Protein AF-A0A8S1KFV0-F1 (afdb_monomer_lite)

Foldseek 3Di:
DDDDDDDDDDFDDDDDDPPDDDDDPDPPPDQDDDDDAPVLVLLLVLLLCVLVVPPVVNVVSVLVPVLSVVVVDDPVVNVVSCVVPPDLVVLVSCVVPPVVCNVVPVLVVLVPDPDHDLSSCLSVLVVVVLVVCLDPVNVVVDDPVSLVSSLCSCVPPVVVNVSSVVSVVSVVVVVVPDDDPPVSVVSSSVSSSPRPDPDPPPPD

Structure (mmCIF, N/CA/C/O backbone):
data_AF-A0A8S1KFV0-F1
#
_entry.id   AF-A0A8S1KFV0-F1
#
loop_
_atom_site.group_PDB
_atom_site.id
_atom_site.type_symbol
_atom_site.label_atom_id
_atom_site.label_alt_id
_atom_site.label_comp_id
_atom_site.label_asym_id
_atom_site.label_entity_id
_atom_site.label_seq_id
_atom_site.pdbx_PDB_ins_code
_atom_site.Cartn_x
_atom_site.Cartn_y
_atom_site.Cartn_z
_atom_site.occupancy
_atom_site.B_iso_or_equiv
_atom_site.auth_seq_id
_atom_site.auth_comp_id
_atom_site.auth_asym_id
_atom_site.auth_atom_id
_atom_site.pdbx_PDB_model_num
ATOM 1 N N . MET A 1 1 ? 24.119 -13.862 -38.227 1.00 46.59 1 MET A N 1
ATOM 2 C CA . MET A 1 1 ? 23.777 -12.482 -37.815 1.00 46.59 1 MET A CA 1
ATOM 3 C C . MET A 1 1 ? 23.928 -11.566 -39.025 1.00 46.59 1 MET A C 1
ATOM 5 O O . MET A 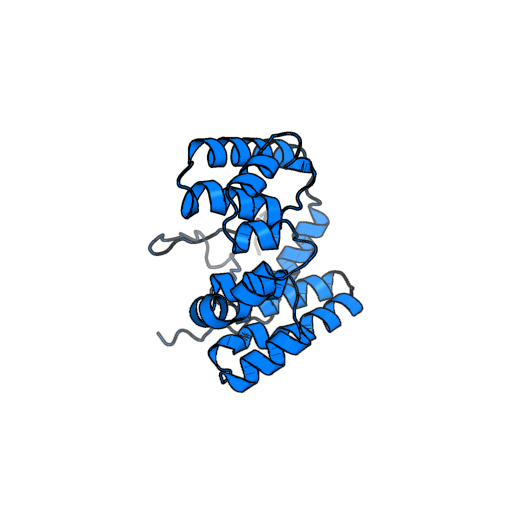1 1 ? 25.022 -11.500 -39.569 1.00 46.59 1 MET A O 1
ATOM 9 N N . GLN A 1 2 ? 22.841 -10.957 -39.513 1.00 46.22 2 GLN A N 1
ATOM 10 C CA . GLN A 1 2 ? 22.894 -9.982 -40.619 1.00 46.22 2 GLN A CA 1
ATOM 11 C C . GLN A 1 2 ? 23.483 -8.656 -40.122 1.00 46.22 2 GLN A C 1
ATOM 13 O O . GLN A 1 2 ? 23.165 -8.223 -39.017 1.00 46.22 2 GLN A O 1
ATOM 18 N N . LYS A 1 3 ? 24.354 -8.045 -40.930 1.00 49.38 3 LYS A N 1
ATOM 19 C CA . LYS A 1 3 ? 25.343 -7.042 -40.507 1.00 49.38 3 LYS A CA 1
ATOM 20 C C . LYS A 1 3 ? 24.833 -5.591 -40.403 1.00 49.38 3 LYS A C 1
ATOM 22 O O . LYS A 1 3 ? 25.622 -4.743 -40.024 1.00 49.38 3 LYS A O 1
ATOM 27 N N . ASP A 1 4 ? 23.540 -5.332 -40.636 1.00 55.47 4 ASP A N 1
ATOM 28 C CA . ASP A 1 4 ? 22.965 -3.969 -40.705 1.00 55.47 4 ASP A CA 1
ATOM 29 C C . ASP A 1 4 ? 21.619 -3.806 -39.965 1.00 55.47 4 ASP A C 1
ATOM 31 O O . ASP A 1 4 ? 20.790 -2.971 -40.322 1.00 55.47 4 ASP A O 1
ATOM 35 N N . LYS A 1 5 ? 21.350 -4.615 -38.933 1.00 57.19 5 LYS A N 1
ATOM 36 C CA . LYS A 1 5 ? 20.149 -4.438 -38.097 1.00 57.19 5 LYS A CA 1
ATOM 37 C C . LYS A 1 5 ? 20.496 -3.689 -36.812 1.00 57.19 5 LYS A C 1
ATOM 39 O O . LYS A 1 5 ? 21.223 -4.207 -35.968 1.00 57.19 5 LYS A O 1
ATOM 44 N N . PHE A 1 6 ? 19.947 -2.485 -36.664 1.00 55.19 6 PHE A N 1
ATOM 45 C CA . PHE A 1 6 ? 19.919 -1.758 -35.398 1.00 55.19 6 PHE A CA 1
ATOM 46 C C . PHE A 1 6 ? 18.768 -2.306 -34.553 1.00 55.19 6 PHE A C 1
ATOM 48 O O . PHE A 1 6 ? 17.622 -2.303 -34.995 1.00 55.19 6 PHE A O 1
ATOM 55 N N . TYR A 1 7 ? 19.073 -2.792 -33.353 1.00 65.50 7 TYR A N 1
ATOM 56 C CA . TYR A 1 7 ? 18.063 -3.265 -32.409 1.00 65.50 7 TYR A CA 1
ATOM 57 C C . TYR A 1 7 ? 17.883 -2.220 -31.311 1.00 65.50 7 TYR A C 1
ATOM 59 O O . TYR A 1 7 ? 18.839 -1.858 -30.623 1.00 65.50 7 TYR A O 1
ATOM 67 N N . SER A 1 8 ? 16.655 -1.737 -31.148 1.00 70.88 8 SER A N 1
ATOM 68 C CA . SER A 1 8 ? 16.267 -0.871 -30.036 1.00 70.88 8 SER A CA 1
ATOM 69 C C . SER A 1 8 ? 15.612 -1.724 -28.956 1.00 70.88 8 SER A C 1
ATOM 71 O O . SER A 1 8 ? 14.646 -2.433 -29.221 1.00 70.88 8 SER A O 1
ATOM 73 N N . ILE A 1 9 ? 16.150 -1.670 -27.736 1.00 79.31 9 ILE A N 1
ATOM 74 C CA . ILE A 1 9 ? 15.579 -2.381 -26.588 1.00 79.31 9 ILE A CA 1
ATOM 75 C C . ILE A 1 9 ? 14.523 -1.487 -25.945 1.00 79.31 9 ILE A C 1
ATOM 77 O O . ILE A 1 9 ? 14.852 -0.409 -25.443 1.00 79.31 9 ILE A O 1
ATOM 81 N N . TYR A 1 10 ? 13.286 -1.969 -25.898 1.00 83.81 10 TYR A N 1
ATOM 82 C CA . TYR A 1 10 ? 12.177 -1.318 -25.207 1.00 83.81 10 TYR A CA 1
ATOM 83 C C . TYR A 1 10 ? 11.936 -1.995 -23.854 1.00 83.81 10 TYR A C 1
ATOM 85 O O . TYR A 1 10 ? 12.024 -3.213 -23.738 1.00 83.81 10 TYR A O 1
ATOM 93 N N . ARG A 1 11 ? 11.665 -1.197 -22.817 1.00 87.38 11 ARG A N 1
ATOM 94 C CA . ARG A 1 11 ? 11.345 -1.667 -21.461 1.00 87.38 11 ARG A CA 1
ATOM 95 C C . ARG A 1 11 ? 9.994 -1.108 -21.075 1.00 87.38 11 ARG A C 1
ATOM 97 O O . ARG A 1 11 ? 9.795 0.099 -21.197 1.00 87.38 11 ARG A O 1
ATOM 104 N N . ASN A 1 12 ? 9.090 -1.967 -20.626 1.00 85.69 12 ASN A N 1
ATOM 105 C CA . ASN A 1 12 ? 7.753 -1.554 -20.234 1.00 85.69 12 ASN A CA 1
ATOM 106 C C . ASN A 1 12 ? 7.225 -2.415 -19.085 1.00 85.69 12 ASN A C 1
ATOM 108 O O . ASN A 1 12 ? 7.588 -3.585 -18.965 1.00 85.69 12 ASN A O 1
ATOM 112 N N . SER A 1 13 ? 6.353 -1.833 -18.270 1.00 87.12 13 SER A N 1
ATOM 113 C CA . SER A 1 13 ? 5.547 -2.532 -17.275 1.00 87.12 13 SER A CA 1
ATOM 114 C C . SER A 1 13 ? 4.076 -2.211 -17.517 1.00 87.12 13 SER A C 1
ATOM 116 O O . SER A 1 13 ? 3.718 -1.108 -17.924 1.00 87.12 13 SER A O 1
ATOM 118 N N . SER A 1 14 ? 3.205 -3.186 -17.284 1.00 86.56 14 SER A N 1
ATOM 119 C CA . SER A 1 14 ? 1.764 -3.023 -17.467 1.00 86.56 14 SER A CA 1
ATOM 120 C C . SER A 1 14 ? 1.011 -3.735 -16.357 1.00 86.56 14 SER A C 1
ATOM 122 O O . SER A 1 14 ? 1.321 -4.885 -16.046 1.00 86.56 14 SER A O 1
ATOM 124 N N . ASN A 1 15 ? -0.007 -3.078 -15.806 1.00 87.00 15 ASN A N 1
ATOM 125 C CA . ASN A 1 15 ? -0.970 -3.729 -14.924 1.00 87.00 15 ASN A CA 1
ATOM 126 C C . ASN A 1 15 ? -2.001 -4.476 -15.773 1.00 87.00 15 ASN A C 1
ATOM 128 O O . ASN A 1 15 ? -2.579 -3.899 -16.695 1.00 87.00 15 ASN A O 1
ATOM 132 N N . VAL A 1 16 ? -2.238 -5.746 -15.454 1.00 85.00 16 VAL A N 1
ATOM 133 C CA . VAL A 1 16 ? -3.205 -6.589 -16.166 1.00 85.00 16 VAL A CA 1
ATOM 134 C C . VAL A 1 16 ? -4.438 -6.746 -15.294 1.00 85.00 16 VAL A C 1
ATOM 136 O O . VAL A 1 16 ? -4.352 -7.254 -14.178 1.00 85.00 16 VAL A O 1
ATOM 139 N N . GLN A 1 17 ? -5.590 -6.293 -15.782 1.00 86.19 17 GLN A N 1
ATOM 140 C CA . GLN A 1 17 ? -6.852 -6.522 -15.087 1.00 86.19 17 GLN A CA 1
ATOM 141 C C . GLN A 1 17 ? -7.379 -7.928 -15.379 1.00 86.19 17 GLN A C 1
ATOM 143 O O . GLN A 1 17 ? -7.095 -8.523 -16.422 1.00 86.19 17 GLN A O 1
ATOM 148 N N . LYS A 1 18 ? -8.190 -8.455 -14.457 1.00 84.12 18 LYS A N 1
ATOM 149 C CA . LYS A 1 18 ? -8.866 -9.741 -14.634 1.00 84.12 18 LYS A CA 1
ATOM 150 C C . LYS A 1 18 ? -9.640 -9.744 -15.959 1.00 84.12 18 LYS A C 1
ATOM 152 O O . LYS A 1 18 ? -10.398 -8.818 -16.228 1.00 84.12 18 LYS A O 1
ATOM 157 N N . ASN A 1 19 ? -9.472 -10.805 -16.748 1.00 83.69 19 ASN A N 1
ATOM 158 C CA . ASN A 1 19 ? -10.098 -11.006 -18.063 1.00 83.69 19 ASN A CA 1
ATOM 159 C C . ASN A 1 19 ? -9.640 -10.050 -19.184 1.00 83.69 19 ASN A C 1
ATOM 161 O O . ASN A 1 19 ? -10.270 -10.022 -20.239 1.00 83.69 19 ASN A O 1
ATOM 165 N N . VAL A 1 20 ? -8.552 -9.297 -19.001 1.00 86.50 20 VAL A N 1
ATOM 166 C CA . VAL A 1 20 ? -7.938 -8.515 -20.085 1.00 86.50 20 VAL A CA 1
ATOM 167 C C . VAL A 1 20 ? -6.788 -9.311 -20.695 1.00 86.50 20 VAL A C 1
ATOM 169 O O . VAL A 1 20 ? -5.836 -9.674 -20.009 1.00 86.50 20 VAL A O 1
ATOM 172 N N . THR A 1 21 ? -6.864 -9.580 -21.998 1.00 81.25 21 THR A N 1
ATOM 173 C CA . THR A 1 21 ? -5.784 -10.242 -22.740 1.00 81.25 21 THR A CA 1
ATOM 174 C C . THR A 1 21 ? -4.722 -9.230 -23.159 1.00 81.25 21 THR A C 1
ATOM 176 O O . THR A 1 21 ? -5.046 -8.183 -23.719 1.00 81.25 21 THR A O 1
ATOM 179 N N . ILE A 1 22 ? -3.448 -9.567 -22.950 1.00 80.19 22 ILE A N 1
ATOM 180 C CA . ILE A 1 22 ? -2.308 -8.795 -23.454 1.00 80.19 22 ILE A CA 1
ATOM 181 C C . ILE A 1 22 ? -1.676 -9.550 -24.616 1.00 80.19 22 ILE A C 1
ATOM 183 O O . ILE A 1 22 ? -1.347 -10.727 -24.496 1.00 80.19 22 ILE A O 1
ATOM 187 N N . GLN A 1 23 ? -1.504 -8.860 -25.743 1.00 80.69 23 GLN A N 1
ATOM 188 C CA . GLN A 1 23 ? -0.805 -9.407 -26.899 1.00 80.69 23 GLN A CA 1
ATOM 189 C C . GLN A 1 23 ? 0.670 -9.018 -26.861 1.00 80.69 23 GLN A C 1
ATOM 191 O O . GLN A 1 23 ? 1.014 -7.837 -26.854 1.00 80.69 23 GLN A O 1
ATOM 196 N N . VAL A 1 24 ? 1.536 -10.027 -26.887 1.00 79.75 24 VAL A N 1
ATOM 197 C CA . VAL A 1 24 ? 2.982 -9.864 -27.038 1.00 79.75 24 VAL A CA 1
ATOM 198 C C . VAL A 1 24 ? 3.320 -10.186 -28.486 1.00 79.75 24 VAL A C 1
ATOM 200 O O . VAL A 1 24 ? 3.142 -11.319 -28.923 1.00 79.75 24 VAL A O 1
ATOM 203 N N . GLN A 1 25 ? 3.759 -9.179 -29.242 1.00 74.88 25 GLN A N 1
ATOM 204 C CA . GLN A 1 25 ? 3.935 -9.309 -30.692 1.00 74.88 25 GLN A CA 1
ATOM 205 C C . GLN A 1 25 ? 5.076 -10.260 -31.080 1.00 74.88 25 GLN A C 1
ATOM 207 O O . GLN A 1 25 ? 4.929 -11.018 -32.033 1.00 74.88 25 GLN A O 1
ATOM 212 N N . ASP A 1 26 ? 6.199 -10.233 -30.355 1.00 80.38 26 ASP A N 1
ATOM 213 C CA . ASP A 1 26 ? 7.374 -11.055 -30.660 1.00 80.38 26 ASP A CA 1
ATOM 214 C C . ASP A 1 26 ? 7.877 -11.794 -29.41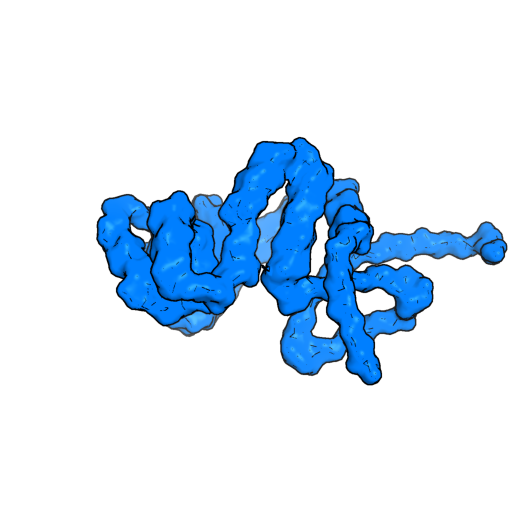5 1.00 80.38 26 ASP A C 1
ATOM 216 O O . ASP A 1 26 ? 8.668 -11.274 -28.631 1.00 80.38 26 ASP A O 1
ATOM 220 N N . LEU A 1 27 ? 7.431 -13.037 -29.244 1.00 77.00 27 LEU A N 1
ATOM 221 C CA . LEU A 1 27 ? 7.847 -13.899 -28.133 1.00 77.00 27 LEU A CA 1
ATOM 222 C C . LEU A 1 27 ? 9.317 -14.331 -28.218 1.00 77.00 27 LEU A C 1
ATOM 224 O O . LEU A 1 27 ? 9.892 -14.719 -27.208 1.00 77.00 27 LEU A O 1
ATOM 228 N N . THR A 1 28 ? 9.938 -14.284 -29.401 1.00 78.25 28 THR A N 1
ATOM 229 C CA . THR A 1 28 ? 11.322 -14.755 -29.575 1.00 78.25 28 THR A CA 1
ATOM 230 C C . THR A 1 28 ? 12.355 -13.736 -29.108 1.00 78.25 28 THR A C 1
ATOM 232 O O . THR A 1 28 ? 13.480 -14.113 -28.784 1.00 78.25 28 THR A O 1
ATOM 235 N N . SER A 1 29 ? 11.976 -12.457 -29.058 1.00 80.56 29 SER A N 1
ATOM 236 C CA . SER A 1 29 ? 12.846 -11.351 -28.649 1.00 80.56 29 SER A 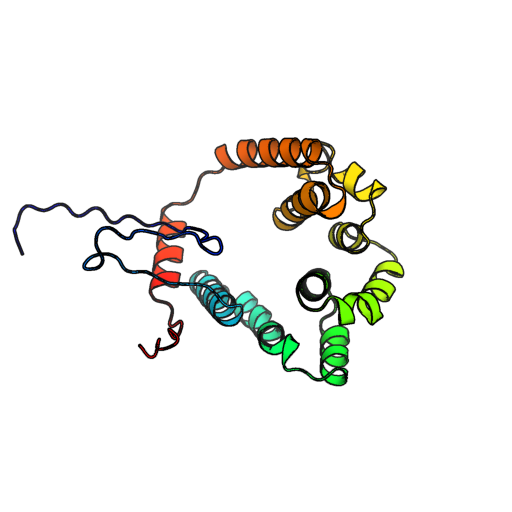CA 1
ATOM 237 C C . SER A 1 29 ? 12.360 -10.603 -27.402 1.00 80.56 29 SER A C 1
ATOM 239 O O . SER A 1 29 ? 13.013 -9.650 -26.974 1.00 80.56 29 SER A O 1
ATOM 241 N N . THR A 1 30 ? 11.249 -11.037 -26.794 1.00 83.62 30 THR A N 1
ATOM 242 C CA . THR A 1 30 ? 10.690 -10.419 -25.586 1.00 83.62 30 THR A CA 1
ATOM 243 C C . THR A 1 30 ? 10.938 -11.293 -24.362 1.00 83.62 30 THR A C 1
ATOM 245 O O . THR A 1 30 ? 10.455 -12.418 -24.278 1.00 83.62 30 THR A O 1
ATOM 248 N N . GLU A 1 31 ? 11.627 -10.739 -23.368 1.00 84.81 31 GLU A N 1
ATOM 249 C CA . GLU A 1 31 ? 11.685 -11.308 -22.022 1.00 84.81 31 GLU A CA 1
ATOM 250 C C . GLU A 1 31 ? 10.564 -10.707 -21.164 1.00 84.81 31 GLU A C 1
ATOM 252 O O . GLU A 1 31 ? 10.377 -9.488 -21.129 1.00 84.81 31 GLU A O 1
ATOM 257 N N . ILE A 1 32 ? 9.804 -11.561 -20.474 1.00 85.06 32 ILE A N 1
ATOM 258 C CA . ILE A 1 32 ? 8.635 -11.161 -19.681 1.00 85.06 32 ILE A CA 1
ATOM 259 C C . ILE A 1 32 ? 8.750 -11.732 -18.280 1.00 85.06 32 ILE A C 1
ATOM 261 O O . ILE A 1 32 ? 9.217 -12.852 -18.081 1.00 85.06 32 ILE A O 1
ATOM 265 N N . LYS A 1 33 ? 8.265 -10.961 -17.307 1.00 86.81 33 LYS A N 1
ATOM 266 C CA . LYS A 1 33 ? 8.129 -11.411 -15.931 1.00 86.81 33 LYS A CA 1
ATOM 267 C C . LYS A 1 33 ? 6.759 -11.068 -15.375 1.00 86.81 33 LYS A C 1
ATOM 269 O O . LYS A 1 33 ? 6.378 -9.901 -15.351 1.00 86.81 33 LYS A O 1
ATOM 274 N N . LEU A 1 34 ? 6.044 -12.095 -14.925 1.00 87.81 34 LEU A N 1
ATOM 275 C CA . LEU A 1 34 ? 4.737 -11.955 -14.298 1.00 87.81 34 LEU A CA 1
ATOM 276 C C . LEU A 1 34 ? 4.887 -11.822 -12.777 1.00 87.81 34 LEU A C 1
ATOM 278 O O . LEU A 1 34 ? 5.645 -12.562 -12.150 1.00 87.81 34 LEU A O 1
ATOM 282 N N . ILE A 1 35 ? 4.155 -10.871 -12.197 1.00 90.31 35 ILE A N 1
ATOM 283 C CA . ILE A 1 35 ? 4.114 -10.610 -10.756 1.00 90.31 35 ILE A CA 1
ATOM 284 C C . ILE A 1 35 ? 2.647 -10.667 -10.340 1.00 90.31 35 ILE A C 1
ATOM 286 O O . ILE A 1 35 ? 1.918 -9.687 -10.463 1.00 90.31 35 ILE A O 1
ATOM 290 N N . ASP A 1 36 ? 2.207 -11.838 -9.903 1.00 89.00 36 ASP A N 1
ATOM 291 C CA . ASP A 1 36 ? 0.800 -12.157 -9.629 1.00 89.00 36 ASP A CA 1
ATOM 292 C C . ASP A 1 36 ? 0.541 -12.562 -8.169 1.00 89.00 36 ASP A C 1
ATOM 294 O O . ASP A 1 36 ? -0.610 -12.719 -7.764 1.00 89.00 36 ASP A O 1
ATOM 298 N N . SER A 1 37 ? 1.594 -12.690 -7.357 1.00 90.56 37 SER A N 1
ATOM 299 C CA . SER A 1 37 ? 1.497 -13.084 -5.955 1.00 90.56 37 SER A CA 1
ATOM 300 C C . SER A 1 37 ? 2.308 -12.177 -5.033 1.00 90.56 37 SER A C 1
ATOM 302 O O . SER A 1 37 ? 3.244 -11.478 -5.442 1.00 90.56 37 SER A O 1
ATOM 304 N N . LEU A 1 38 ? 1.944 -12.204 -3.748 1.00 90.50 38 LEU A N 1
ATOM 305 C CA . LEU A 1 38 ? 2.648 -11.461 -2.707 1.00 90.50 38 LEU A CA 1
ATOM 306 C C . LEU A 1 38 ? 4.094 -11.957 -2.546 1.00 90.50 38 LEU A C 1
ATOM 308 O O . LEU A 1 38 ? 4.990 -11.132 -2.382 1.00 90.50 38 LEU A O 1
ATOM 312 N N . ASP A 1 39 ? 4.334 -13.267 -2.665 1.00 90.38 39 ASP A N 1
ATOM 313 C CA . ASP A 1 39 ? 5.676 -13.861 -2.652 1.00 90.38 39 ASP A CA 1
ATOM 314 C C . ASP A 1 39 ? 6.567 -13.266 -3.750 1.00 90.38 39 ASP A C 1
ATOM 316 O O . ASP A 1 39 ? 7.657 -12.761 -3.466 1.00 90.38 39 ASP A O 1
ATOM 320 N N . LYS A 1 40 ? 6.088 -13.263 -5.005 1.00 92.25 40 LYS A N 1
ATOM 321 C CA . LYS A 1 40 ? 6.848 -12.751 -6.159 1.00 92.25 40 LYS A CA 1
ATOM 322 C C . LYS A 1 40 ? 7.146 -11.258 -6.001 1.00 92.25 40 LYS A C 1
ATOM 324 O O . LYS A 1 40 ? 8.275 -10.826 -6.243 1.00 92.25 40 LYS A O 1
ATOM 329 N N . MET A 1 41 ? 6.170 -10.479 -5.528 1.00 91.31 41 MET A N 1
ATOM 330 C CA . MET A 1 41 ? 6.355 -9.053 -5.235 1.00 91.31 41 MET A CA 1
ATOM 331 C C . MET A 1 41 ? 7.412 -8.823 -4.143 1.00 91.31 41 MET A C 1
ATOM 333 O O . MET A 1 41 ? 8.268 -7.945 -4.275 1.00 91.31 41 MET A O 1
ATOM 337 N N . PHE A 1 42 ? 7.397 -9.633 -3.084 1.00 91.62 42 PHE A N 1
ATOM 338 C CA . PHE A 1 42 ? 8.355 -9.525 -1.986 1.00 91.62 42 PHE A CA 1
ATOM 339 C C . PHE A 1 42 ? 9.787 -9.866 -2.430 1.00 91.62 42 PHE A C 1
ATOM 341 O O . PHE A 1 42 ? 10.733 -9.166 -2.061 1.00 91.62 42 PHE A O 1
ATOM 348 N N . ILE A 1 43 ? 9.958 -10.886 -3.280 1.00 90.88 43 ILE A N 1
ATOM 349 C CA . ILE A 1 43 ? 11.254 -11.226 -3.895 1.00 90.88 43 ILE A CA 1
ATOM 350 C C . ILE A 1 43 ? 11.786 -10.048 -4.717 1.00 90.88 43 ILE A C 1
ATOM 352 O O . ILE A 1 43 ? 12.946 -9.663 -4.566 1.00 90.88 43 ILE A O 1
ATOM 356 N N . ILE A 1 44 ? 10.942 -9.434 -5.549 1.00 92.25 44 ILE A N 1
ATOM 357 C CA . ILE A 1 44 ? 11.334 -8.268 -6.353 1.00 92.25 44 ILE A CA 1
ATOM 358 C C . ILE A 1 44 ? 11.789 -7.113 -5.474 1.00 92.25 44 ILE A C 1
ATOM 360 O O . ILE A 1 44 ? 12.832 -6.513 -5.740 1.00 92.25 44 ILE A O 1
ATOM 364 N N . LEU A 1 45 ? 11.037 -6.812 -4.417 1.00 91.44 45 LEU A N 1
ATOM 365 C CA . LEU A 1 45 ? 11.386 -5.736 -3.499 1.00 91.44 45 LEU A CA 1
ATOM 366 C C . LEU A 1 45 ? 12.767 -5.973 -2.863 1.00 91.44 45 LEU A C 1
ATOM 368 O O . LEU A 1 45 ? 13.587 -5.054 -2.817 1.00 91.44 45 LEU A O 1
ATOM 372 N N . LYS A 1 46 ? 13.071 -7.217 -2.464 1.00 91.12 46 LYS A N 1
ATOM 373 C CA . LYS A 1 46 ? 14.399 -7.606 -1.956 1.00 91.12 46 LYS A CA 1
ATOM 374 C C . LYS A 1 46 ? 15.507 -7.372 -2.980 1.00 91.12 46 LYS A C 1
ATOM 376 O O . LYS A 1 46 ? 16.540 -6.797 -2.632 1.00 91.12 46 LYS A O 1
ATOM 381 N N . GLU A 1 47 ? 15.305 -7.786 -4.229 1.00 91.00 47 GLU A N 1
ATOM 382 C CA . GLU A 1 47 ? 16.306 -7.611 -5.291 1.00 91.00 47 GLU A CA 1
ATOM 383 C C . GLU A 1 47 ? 16.534 -6.133 -5.638 1.00 91.00 47 GLU A C 1
ATOM 385 O O . GLU A 1 47 ? 17.673 -5.713 -5.852 1.00 91.00 47 GLU A O 1
ATOM 390 N N . LEU A 1 48 ? 15.485 -5.306 -5.610 1.00 91.19 48 LEU A N 1
ATOM 391 C CA . LEU A 1 48 ? 15.599 -3.863 -5.829 1.00 91.19 48 LEU A CA 1
ATOM 392 C C . LEU A 1 48 ? 16.410 -3.163 -4.733 1.00 91.19 48 LEU A C 1
ATOM 394 O O . LEU A 1 48 ? 17.297 -2.364 -5.045 1.00 91.19 48 LEU A O 1
ATOM 398 N N . ILE A 1 49 ? 16.153 -3.475 -3.461 1.00 89.69 49 ILE A N 1
ATOM 399 C CA . ILE A 1 49 ? 16.911 -2.910 -2.331 1.00 89.69 49 ILE A CA 1
ATOM 400 C C . ILE A 1 49 ? 18.373 -3.358 -2.390 1.00 89.69 49 ILE A C 1
ATOM 402 O O . ILE A 1 49 ? 19.295 -2.551 -2.249 1.00 89.69 49 ILE A O 1
ATOM 406 N N . LYS A 1 50 ? 18.612 -4.634 -2.699 1.00 87.38 50 LYS A N 1
ATOM 407 C CA . LYS A 1 50 ? 19.967 -5.155 -2.897 1.00 87.38 50 LYS A CA 1
ATOM 408 C C . LYS A 1 50 ? 20.692 -4.436 -4.037 1.00 87.38 50 LYS A C 1
ATOM 410 O O . LYS A 1 50 ? 21.854 -4.067 -3.883 1.00 87.38 50 LYS A O 1
ATOM 415 N N . ALA A 1 51 ? 20.015 -4.162 -5.153 1.00 87.44 51 ALA A N 1
ATOM 416 C CA . ALA A 1 51 ? 20.588 -3.418 -6.276 1.00 87.44 51 ALA A CA 1
ATOM 417 C C . ALA A 1 51 ? 20.869 -1.937 -5.960 1.00 87.44 51 ALA A C 1
ATOM 419 O O . ALA A 1 51 ? 21.742 -1.334 -6.599 1.00 87.44 51 ALA A O 1
ATOM 420 N N . LYS A 1 52 ? 20.166 -1.346 -4.984 1.00 86.25 52 LYS A N 1
ATOM 421 C CA . LYS A 1 52 ? 20.493 -0.025 -4.416 1.00 86.25 52 LYS A CA 1
ATOM 422 C C . LYS A 1 52 ? 21.761 -0.043 -3.560 1.00 86.25 52 LYS A C 1
ATOM 424 O O . LYS A 1 52 ? 22.393 0.998 -3.426 1.00 86.25 52 LYS A O 1
ATOM 429 N N . GLY A 1 53 ? 22.159 -1.206 -3.043 1.00 84.38 53 GLY A N 1
ATOM 430 C CA . GLY A 1 53 ? 23.302 -1.350 -2.141 1.00 84.38 53 GLY A CA 1
ATOM 431 C C . GLY A 1 53 ? 22.979 -1.029 -0.679 1.00 84.38 53 GLY A C 1
ATOM 432 O O . GLY A 1 53 ? 23.902 -0.888 0.122 1.00 84.38 53 GLY A O 1
ATOM 433 N N . ASP A 1 54 ? 21.696 -0.926 -0.314 1.00 83.62 54 ASP A N 1
ATOM 434 C CA . ASP A 1 54 ? 21.283 -0.658 1.065 1.00 83.62 54 ASP A CA 1
ATOM 435 C C . ASP A 1 54 ? 21.139 -1.963 1.863 1.00 83.62 54 ASP A C 1
ATOM 437 O O . ASP A 1 54 ? 20.073 -2.573 1.984 1.00 83.62 54 ASP A O 1
ATOM 441 N N . ASN A 1 55 ? 22.263 -2.416 2.418 1.00 82.44 55 ASN A N 1
ATOM 442 C CA . ASN A 1 55 ? 22.311 -3.632 3.229 1.00 82.44 55 ASN A CA 1
ATOM 443 C C . ASN A 1 55 ? 21.510 -3.518 4.538 1.00 82.44 55 ASN A C 1
ATOM 445 O O . ASN A 1 55 ? 21.123 -4.545 5.103 1.00 82.44 55 ASN A O 1
ATOM 449 N N . MET A 1 56 ? 21.293 -2.305 5.060 1.00 85.81 56 MET A N 1
ATOM 450 C CA . MET A 1 56 ? 20.527 -2.115 6.292 1.00 85.81 56 MET A CA 1
ATOM 451 C C . MET A 1 56 ? 19.035 -2.257 6.006 1.00 85.81 56 MET A C 1
ATOM 453 O O . MET A 1 56 ? 18.345 -2.990 6.716 1.00 85.81 56 MET A O 1
ATOM 457 N N . GLU A 1 57 ? 18.552 -1.601 4.954 1.00 86.25 57 GLU A N 1
ATOM 458 C CA . GLU A 1 57 ? 17.170 -1.701 4.490 1.00 86.25 57 GLU A CA 1
ATOM 459 C C . GLU A 1 57 ? 16.830 -3.141 4.088 1.00 86.25 57 GLU A C 1
ATOM 461 O O . GLU A 1 57 ? 15.782 -3.655 4.478 1.00 86.25 57 GLU A O 1
ATOM 466 N N . TYR A 1 58 ? 17.761 -3.854 3.442 1.00 86.69 58 TYR A N 1
ATOM 467 C CA . TYR A 1 58 ? 17.584 -5.271 3.115 1.00 86.69 58 TYR A CA 1
ATOM 468 C C . TYR A 1 58 ? 17.322 -6.124 4.366 1.00 86.69 58 TYR A C 1
ATOM 470 O O . TYR A 1 58 ? 16.373 -6.906 4.401 1.00 86.69 58 TYR A O 1
ATOM 478 N N . LYS A 1 59 ? 18.124 -5.949 5.427 1.00 87.31 59 LYS A N 1
ATOM 479 C CA . LYS A 1 59 ? 17.931 -6.672 6.698 1.00 87.31 59 LYS A CA 1
ATOM 480 C C . LYS A 1 59 ? 16.619 -6.296 7.383 1.00 87.31 59 LYS A C 1
ATOM 482 O O . LYS A 1 59 ? 15.963 -7.165 7.948 1.00 87.31 59 LYS A O 1
ATOM 487 N N . LYS A 1 60 ? 16.226 -5.018 7.335 1.00 88.94 60 LYS A N 1
ATOM 488 C CA . LYS A 1 60 ? 14.927 -4.575 7.864 1.00 88.94 60 LYS A CA 1
ATOM 489 C C . LYS A 1 60 ? 13.781 -5.249 7.118 1.00 88.94 60 LYS A C 1
ATOM 491 O O . LYS A 1 60 ? 12.869 -5.737 7.774 1.00 88.94 60 LYS A O 1
ATOM 496 N N . LEU A 1 61 ? 13.854 -5.339 5.788 1.00 88.81 61 LEU A N 1
ATOM 497 C CA . LEU A 1 61 ? 12.832 -5.999 4.979 1.00 88.81 61 LEU A CA 1
ATOM 498 C C . LEU A 1 61 ? 12.703 -7.489 5.315 1.00 88.81 61 LEU A C 1
ATOM 500 O O . LEU A 1 61 ? 11.589 -7.991 5.378 1.00 88.81 61 LEU A O 1
ATOM 504 N N . GLN A 1 62 ? 13.802 -8.196 5.598 1.00 87.62 62 GLN A N 1
ATOM 505 C CA . GLN A 1 62 ? 13.735 -9.612 5.990 1.00 87.62 62 GLN A CA 1
ATOM 506 C C . GLN A 1 62 ? 12.873 -9.852 7.237 1.00 87.62 62 GLN A C 1
ATOM 508 O O . GLN A 1 62 ? 12.211 -10.882 7.331 1.00 87.62 62 GLN A O 1
ATOM 513 N N . ASN A 1 63 ? 12.801 -8.887 8.159 1.00 89.12 63 ASN A N 1
ATOM 514 C CA . ASN A 1 63 ? 11.924 -8.989 9.329 1.00 89.12 63 ASN A CA 1
ATOM 515 C C . ASN A 1 63 ? 10.431 -8.993 8.968 1.00 89.12 63 ASN A C 1
ATOM 517 O O . ASN A 1 63 ? 9.620 -9.339 9.817 1.00 89.12 63 ASN A O 1
ATOM 521 N N . TRP A 1 64 ? 10.077 -8.634 7.733 1.00 92.81 64 TRP A N 1
ATOM 522 C CA . TRP A 1 64 ? 8.712 -8.602 7.208 1.00 92.81 64 TRP A CA 1
ATOM 523 C C . TRP A 1 64 ? 8.361 -9.820 6.342 1.00 92.81 64 TRP A C 1
ATOM 525 O O . TRP A 1 64 ? 7.255 -9.891 5.812 1.00 92.81 64 TRP A O 1
ATOM 535 N N . GLU A 1 65 ? 9.248 -10.820 6.231 1.00 91.62 65 GLU A N 1
ATOM 536 C CA . GLU A 1 65 ? 8.981 -12.066 5.483 1.00 91.62 65 GLU A CA 1
ATOM 537 C C . GLU A 1 65 ? 7.738 -12.816 5.989 1.00 91.62 65 GLU A C 1
ATOM 539 O O . GLU A 1 65 ? 7.093 -13.543 5.233 1.00 91.62 65 GLU A O 1
ATOM 544 N N . PHE A 1 66 ? 7.352 -12.610 7.252 1.00 93.19 66 PHE A N 1
ATOM 545 C CA . PHE A 1 66 ? 6.149 -13.218 7.820 1.00 93.19 66 PHE A CA 1
ATOM 546 C C . PHE A 1 66 ? 4.853 -12.742 7.144 1.00 93.19 66 PHE A C 1
ATOM 548 O O . PHE A 1 66 ? 3.883 -13.496 7.144 1.00 93.19 66 PHE A O 1
ATOM 555 N N . LEU A 1 67 ? 4.824 -11.538 6.550 1.00 94.19 67 LEU A N 1
ATOM 556 C CA . LEU A 1 67 ? 3.638 -11.001 5.865 1.00 94.19 67 LEU A CA 1
ATOM 557 C C . LEU A 1 67 ? 3.218 -11.884 4.693 1.00 94.19 67 LEU A C 1
ATOM 559 O O . LEU A 1 67 ? 2.034 -12.118 4.465 1.00 94.19 67 LEU A O 1
ATOM 563 N N . VAL 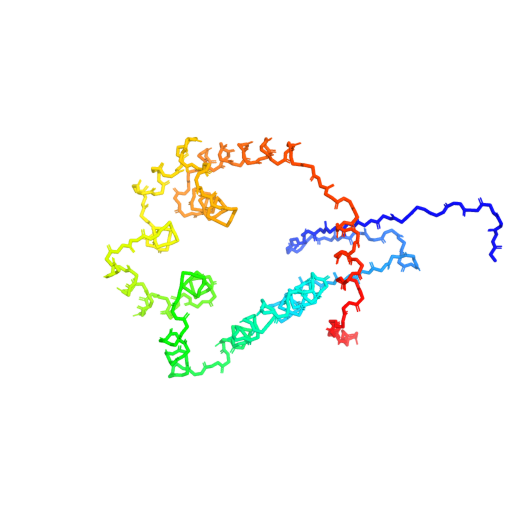A 1 68 ? 4.206 -12.425 3.985 1.00 92.50 68 VAL A N 1
ATOM 564 C CA . VAL A 1 68 ? 3.995 -13.329 2.856 1.00 92.50 68 VAL A CA 1
ATOM 565 C C . VAL A 1 68 ? 3.250 -14.594 3.302 1.00 92.50 68 VAL A C 1
ATOM 567 O O . VAL A 1 68 ? 2.356 -15.079 2.616 1.00 92.50 68 VAL A O 1
ATOM 570 N N . LYS A 1 69 ? 3.547 -15.076 4.513 1.00 91.25 69 LYS A N 1
ATOM 571 C CA . LYS A 1 69 ? 2.931 -16.266 5.119 1.00 91.25 69 LYS A CA 1
ATOM 572 C C . LYS A 1 69 ? 1.854 -15.925 6.148 1.00 91.25 69 LYS A C 1
ATOM 574 O O . LYS A 1 69 ? 1.499 -16.792 6.946 1.00 91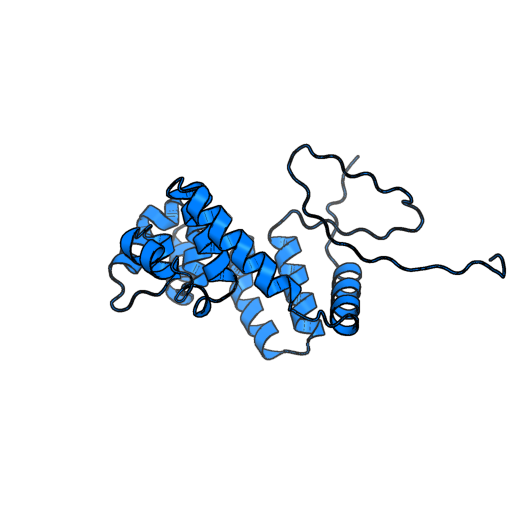.25 69 LYS A O 1
ATOM 579 N N . TRP A 1 70 ? 1.328 -14.697 6.150 1.00 94.56 70 TRP A N 1
ATOM 580 C CA . TRP A 1 70 ? 0.398 -14.212 7.178 1.00 94.56 70 TRP A CA 1
ATOM 581 C C . TRP A 1 70 ? -0.840 -15.105 7.316 1.00 94.56 70 TRP A C 1
ATOM 583 O O . TRP A 1 70 ? -1.206 -15.507 8.417 1.00 94.56 70 TRP A O 1
ATOM 593 N N . TYR A 1 71 ? -1.445 -15.496 6.192 1.00 91.50 71 TYR A N 1
ATOM 594 C CA . TYR A 1 71 ? -2.635 -16.353 6.175 1.00 91.50 71 TYR A CA 1
ATOM 595 C C . TYR A 1 71 ? -2.388 -17.784 6.663 1.00 91.50 71 TYR A C 1
ATOM 597 O O . TYR A 1 71 ? -3.335 -18.469 7.033 1.00 91.50 71 TYR A O 1
ATOM 605 N N . GLN A 1 72 ? -1.133 -18.238 6.670 1.00 93.12 72 GLN A N 1
ATOM 606 C CA . GLN A 1 72 ? -0.755 -19.566 7.157 1.00 93.12 72 GLN A CA 1
ATOM 607 C C . GLN A 1 72 ? -0.537 -19.580 8.678 1.00 93.12 72 GLN A C 1
ATOM 609 O O . GLN A 1 72 ? -0.409 -20.652 9.263 1.00 93.12 72 GLN A O 1
ATOM 614 N N . GLN A 1 73 ? -0.465 -18.408 9.320 1.00 93.12 73 GLN A N 1
ATOM 615 C CA . GLN A 1 73 ? -0.241 -18.296 10.759 1.00 93.12 73 GLN A CA 1
ATOM 616 C C . GLN A 1 73 ? -1.522 -18.586 11.546 1.00 93.12 73 GLN A C 1
ATOM 618 O O . GLN A 1 73 ? -2.622 -18.188 11.150 1.00 93.12 73 GLN A O 1
ATOM 623 N N . SER A 1 74 ? -1.372 -19.217 12.711 1.00 94.12 74 SER A N 1
ATOM 624 C CA . SER A 1 74 ? -2.469 -19.352 13.672 1.00 94.12 74 SER A CA 1
ATOM 625 C C . SER A 1 74 ? -2.841 -17.997 14.288 1.00 94.12 74 SER A C 1
ATOM 627 O O . SER A 1 74 ? -2.045 -17.057 14.278 1.00 94.12 74 SER A O 1
ATOM 629 N N . SER A 1 75 ? -4.033 -17.892 14.886 1.00 92.12 75 SER A N 1
ATOM 630 C CA . SER A 1 75 ? -4.462 -16.651 15.556 1.00 92.12 75 SER A CA 1
ATOM 631 C C . SER A 1 75 ? -3.465 -16.201 16.631 1.00 92.12 75 SER A C 1
ATOM 633 O O . SER A 1 75 ? -3.099 -15.033 16.691 1.00 92.12 75 SER A O 1
ATOM 635 N N . GLU A 1 76 ? -2.957 -17.135 17.442 1.00 94.50 76 GLU A N 1
ATOM 636 C CA . GLU A 1 76 ? -1.971 -16.840 18.490 1.00 94.50 76 GLU A CA 1
ATOM 637 C C . GLU A 1 76 ? -0.656 -16.292 17.910 1.00 94.50 76 GLU A C 1
ATOM 639 O O . GLU A 1 76 ? -0.062 -15.361 18.456 1.00 94.50 76 GLU A O 1
ATOM 644 N N . GLN A 1 77 ? -0.205 -16.843 16.780 1.00 95.31 77 GLN A N 1
ATOM 645 C CA . GLN A 1 77 ? 0.989 -16.360 16.088 1.00 95.31 77 GLN A CA 1
ATOM 646 C C . GLN A 1 77 ? 0.768 -14.967 15.497 1.00 95.31 77 GLN A C 1
ATOM 648 O O . GLN A 1 77 ? 1.650 -14.119 15.631 1.00 95.31 77 GLN A O 1
ATOM 653 N N . LYS A 1 78 ? -0.404 -14.704 14.903 1.00 95.75 78 LYS A N 1
ATOM 654 C CA . LYS A 1 78 ? -0.766 -13.372 14.393 1.00 95.75 78 LYS A CA 1
ATOM 655 C C . LYS A 1 78 ? -0.726 -12.320 15.498 1.00 95.75 78 LYS A C 1
ATOM 657 O O . LYS A 1 78 ? -0.136 -11.269 15.281 1.00 95.75 78 LYS A O 1
ATOM 662 N N . HIS A 1 79 ? -1.245 -12.624 16.690 1.00 94.69 79 HIS A N 1
ATOM 663 C CA . HIS A 1 79 ? -1.137 -11.726 17.847 1.00 94.69 79 HIS A CA 1
ATOM 664 C C . HIS A 1 79 ? 0.315 -11.449 18.233 1.00 94.69 79 HIS A C 1
ATOM 666 O O . HIS A 1 79 ? 0.721 -10.294 18.285 1.00 94.69 79 HIS A O 1
ATOM 672 N N . LYS A 1 80 ? 1.134 -12.493 18.410 1.00 95.62 80 LYS A N 1
ATOM 673 C CA . LYS A 1 80 ? 2.559 -12.331 18.756 1.00 95.62 80 LYS A CA 1
ATOM 674 C C . LYS A 1 80 ? 3.327 -11.501 17.725 1.00 95.62 80 LYS A C 1
ATOM 676 O O . LYS A 1 80 ? 4.201 -10.718 18.091 1.00 95.62 80 LYS A O 1
ATOM 681 N N . LEU A 1 81 ? 3.036 -11.697 16.439 1.00 95.31 81 LEU A N 1
ATOM 682 C CA . LEU A 1 81 ? 3.642 -10.928 15.352 1.00 95.31 81 LEU A CA 1
ATOM 683 C C . LEU A 1 81 ? 3.164 -9.477 15.369 1.00 95.31 81 LEU A C 1
ATOM 685 O O . LEU A 1 81 ? 3.992 -8.578 15.254 1.00 95.31 81 LEU A O 1
ATOM 689 N N . TYR A 1 82 ? 1.864 -9.256 15.556 1.00 95.19 82 TYR A N 1
ATOM 690 C CA . TYR A 1 82 ? 1.277 -7.925 15.640 1.00 95.19 82 TYR A CA 1
ATOM 691 C C . TYR A 1 82 ? 1.856 -7.125 16.810 1.00 95.19 82 TYR A C 1
ATOM 693 O O . TYR A 1 82 ? 2.387 -6.042 16.587 1.00 95.19 82 TYR A O 1
ATOM 701 N N . ASP A 1 83 ? 1.881 -7.693 18.016 1.00 93.69 83 ASP A N 1
ATOM 702 C CA . ASP A 1 83 ? 2.419 -7.033 19.214 1.00 93.69 83 ASP A CA 1
ATOM 703 C C . ASP A 1 83 ? 3.896 -6.647 19.050 1.00 93.69 83 ASP A C 1
ATOM 705 O O . ASP A 1 83 ? 4.348 -5.612 19.537 1.00 93.69 83 ASP A O 1
ATOM 709 N N . LYS A 1 84 ? 4.670 -7.476 18.341 1.00 94.50 84 LYS A N 1
ATOM 710 C CA . LYS A 1 84 ? 6.099 -7.242 18.108 1.00 94.50 84 LYS A CA 1
ATOM 711 C C . LYS A 1 84 ? 6.374 -6.206 17.015 1.00 94.50 84 LYS A C 1
ATOM 713 O O . LYS A 1 84 ? 7.408 -5.539 17.065 1.00 94.50 84 LYS A O 1
ATOM 718 N N . HIS A 1 85 ? 5.510 -6.123 16.007 1.00 93.69 85 HIS A N 1
ATOM 719 C CA . HIS A 1 85 ? 5.745 -5.366 14.773 1.00 93.69 85 HIS A CA 1
ATOM 720 C C . HIS A 1 85 ? 4.714 -4.255 14.537 1.00 93.69 85 HIS A C 1
ATOM 722 O O . HIS A 1 85 ? 4.567 -3.796 13.406 1.00 93.69 85 HIS A O 1
ATOM 728 N N . GLN A 1 86 ? 4.000 -3.823 15.577 1.00 91.12 86 GLN A N 1
ATOM 729 C CA . GLN A 1 86 ? 2.939 -2.829 15.461 1.00 91.12 86 GLN A CA 1
ATOM 730 C C . GLN A 1 86 ? 3.462 -1.513 14.861 1.00 91.12 86 GLN A C 1
ATOM 732 O O . GLN A 1 86 ? 4.280 -0.815 15.461 1.00 91.12 86 GLN A O 1
ATOM 737 N N . CYS A 1 87 ? 2.960 -1.168 13.678 1.00 93.56 87 CYS A N 1
ATOM 738 C CA . CYS A 1 87 ? 3.195 0.102 12.998 1.00 93.56 87 CYS A CA 1
ATOM 739 C C . CYS A 1 87 ? 2.082 0.365 11.973 1.00 93.56 87 CYS A C 1
ATOM 741 O O . CYS A 1 87 ? 1.259 -0.514 11.695 1.00 93.56 87 CYS A O 1
ATOM 743 N N . ASP A 1 88 ? 2.070 1.565 11.397 1.00 94.75 88 ASP A N 1
ATOM 744 C CA . ASP A 1 88 ? 1.028 1.992 10.463 1.00 94.75 88 ASP A CA 1
ATOM 745 C C . ASP A 1 88 ? 1.017 1.131 9.183 1.00 94.75 88 ASP A C 1
ATOM 747 O O . ASP A 1 88 ? -0.052 0.779 8.683 1.00 94.75 88 ASP A O 1
ATOM 751 N N . GLU A 1 89 ? 2.178 0.694 8.686 1.00 93.75 89 GLU A N 1
ATOM 752 C CA . GLU A 1 89 ? 2.277 -0.191 7.518 1.00 93.75 89 GLU A CA 1
ATOM 753 C C . GLU A 1 89 ? 1.705 -1.588 7.789 1.00 93.75 89 GLU A C 1
ATOM 755 O O . GLU A 1 89 ? 1.031 -2.155 6.924 1.00 93.75 89 GLU A O 1
ATOM 760 N N . LEU A 1 90 ? 1.932 -2.145 8.987 1.00 95.69 90 LEU A N 1
ATOM 761 C CA . LEU A 1 90 ? 1.342 -3.429 9.374 1.00 95.69 90 LEU A CA 1
ATOM 762 C C . LEU A 1 90 ? -0.173 -3.303 9.537 1.00 95.69 90 LEU A C 1
ATOM 764 O O . LEU A 1 90 ? -0.912 -4.161 9.057 1.00 95.69 90 LEU A O 1
ATOM 768 N N . ASN A 1 91 ? -0.638 -2.222 10.165 1.00 96.50 91 ASN A N 1
ATOM 769 C CA . ASN A 1 91 ? -2.064 -1.935 10.305 1.00 96.50 91 ASN A CA 1
ATOM 770 C C . ASN A 1 91 ? -2.744 -1.843 8.934 1.00 96.50 91 ASN A C 1
ATOM 772 O O . ASN A 1 91 ? -3.801 -2.439 8.723 1.00 96.50 91 ASN A O 1
ATOM 776 N N . LEU A 1 92 ? -2.103 -1.159 7.982 1.00 96.56 92 LEU A N 1
ATOM 777 C CA . LEU A 1 92 ? -2.581 -1.036 6.610 1.00 96.56 92 LEU A CA 1
ATOM 778 C C . LEU A 1 92 ? -2.595 -2.380 5.875 1.00 96.56 92 LEU A C 1
ATOM 780 O O . LEU A 1 92 ? -3.564 -2.701 5.188 1.00 96.56 92 LEU A O 1
ATOM 784 N N . PHE A 1 93 ? -1.549 -3.195 6.036 1.00 95.75 93 PHE A N 1
ATOM 785 C CA . PHE A 1 93 ? -1.517 -4.543 5.470 1.00 95.75 93 PHE A CA 1
ATOM 786 C C . PHE A 1 93 ? -2.685 -5.389 5.986 1.00 95.75 93 PHE A C 1
ATOM 788 O O . PHE A 1 93 ? -3.400 -6.001 5.192 1.00 95.75 93 PHE A O 1
ATOM 795 N N . ILE A 1 94 ? -2.895 -5.397 7.304 1.00 96.94 94 ILE A N 1
ATOM 796 C CA . ILE A 1 94 ? -3.961 -6.160 7.960 1.00 96.94 94 ILE A CA 1
ATOM 797 C C . ILE A 1 94 ? -5.334 -5.673 7.493 1.00 96.94 94 ILE A C 1
ATOM 799 O O . ILE A 1 94 ? -6.174 -6.499 7.166 1.00 96.94 94 ILE A O 1
ATOM 803 N N . TYR A 1 95 ? -5.552 -4.365 7.354 1.00 96.62 95 TYR A N 1
ATOM 804 C CA . TYR A 1 95 ? -6.809 -3.823 6.827 1.00 96.62 95 TYR A CA 1
ATOM 805 C C . TYR A 1 95 ? -7.189 -4.398 5.454 1.00 96.62 95 TYR A C 1
ATOM 807 O O . TYR A 1 95 ? -8.330 -4.802 5.242 1.00 96.62 95 TYR A O 1
ATOM 815 N N . PHE A 1 96 ? -6.230 -4.485 4.525 1.00 94.06 96 PHE A N 1
ATOM 816 C CA . PHE A 1 96 ? -6.494 -4.979 3.167 1.00 94.06 96 PHE A CA 1
ATOM 817 C C . PHE A 1 96 ? -6.453 -6.503 3.025 1.00 94.06 96 PHE A C 1
ATOM 819 O O . PHE A 1 96 ? -7.021 -7.040 2.072 1.00 94.06 96 PHE A O 1
ATOM 826 N N . LYS A 1 97 ? -5.717 -7.208 3.890 1.00 94.56 97 LYS A N 1
ATOM 827 C CA . LYS A 1 97 ? -5.464 -8.653 3.754 1.00 94.56 97 LYS A CA 1
ATOM 828 C C . LYS A 1 97 ? -6.180 -9.494 4.808 1.00 94.56 97 LYS A C 1
ATOM 830 O O . LYS A 1 97 ? -6.486 -10.648 4.563 1.00 94.56 97 LYS A O 1
ATOM 835 N N . ASP A 1 98 ? -6.486 -8.954 5.972 1.00 96.00 98 ASP A N 1
ATOM 836 C CA . ASP A 1 98 ? -7.099 -9.707 7.063 1.00 96.00 98 ASP A CA 1
ATOM 837 C C . ASP A 1 98 ? -8.104 -8.833 7.815 1.00 96.00 98 ASP A C 1
ATOM 839 O O . ASP A 1 98 ? -7.901 -8.457 8.971 1.00 96.00 98 ASP A O 1
ATOM 843 N N . SER A 1 99 ? -9.200 -8.492 7.129 1.00 94.94 99 SER A N 1
ATOM 844 C CA . SER A 1 99 ? -10.242 -7.616 7.670 1.00 94.94 99 SER A CA 1
ATOM 845 C C . SER A 1 99 ? -10.853 -8.163 8.962 1.00 94.94 99 SER A C 1
ATOM 847 O O . SER A 1 99 ? -11.142 -7.396 9.873 1.00 94.94 99 SER A O 1
ATOM 849 N N . ALA A 1 100 ? -10.974 -9.488 9.097 1.00 95.31 100 ALA A N 1
ATOM 850 C CA . ALA A 1 100 ? -11.479 -10.115 10.315 1.00 95.31 100 ALA A CA 1
ATOM 851 C C . ALA A 1 100 ? -10.557 -9.854 11.519 1.00 95.31 100 ALA A C 1
ATOM 853 O O . ALA A 1 100 ? -11.035 -9.486 12.595 1.00 95.31 100 ALA A O 1
ATOM 854 N N . PHE A 1 101 ? -9.236 -10.003 11.351 1.00 95.94 101 PHE A N 1
ATOM 855 C CA . PHE A 1 101 ? -8.277 -9.646 12.400 1.00 95.94 101 PHE A CA 1
ATOM 856 C C . PHE A 1 101 ? -8.271 -8.134 12.662 1.00 95.94 101 PHE A C 1
ATOM 858 O O . PHE A 1 101 ? -8.184 -7.715 13.819 1.00 95.94 101 PHE A O 1
ATOM 865 N N . PHE A 1 102 ? -8.411 -7.324 11.605 1.00 97.06 102 PHE A N 1
ATOM 866 C CA . PHE A 1 102 ? -8.469 -5.870 11.717 1.00 97.06 102 PHE A CA 1
ATOM 867 C C . PHE A 1 102 ? -9.619 -5.413 12.622 1.00 97.06 102 PHE A C 1
ATOM 869 O O . PHE A 1 102 ? -9.382 -4.763 13.639 1.00 97.06 102 PHE A O 1
ATOM 876 N N . GLU A 1 103 ? -10.847 -5.790 12.262 1.00 96.19 103 GLU A N 1
ATOM 877 C CA . GLU A 1 103 ? -12.084 -5.379 12.937 1.00 96.19 103 GLU A CA 1
ATOM 878 C C . GLU A 1 103 ? -12.137 -5.900 14.377 1.00 96.19 103 GLU A C 1
ATOM 880 O O . GLU A 1 103 ? -12.578 -5.201 15.288 1.00 96.19 103 GLU A O 1
ATOM 885 N N . THR A 1 104 ? -11.639 -7.118 14.610 1.00 95.12 104 THR A N 1
ATOM 886 C CA . THR A 1 104 ? -11.685 -7.735 15.942 1.00 95.12 104 THR A CA 1
ATOM 887 C C . THR A 1 104 ? -10.660 -7.126 16.901 1.00 95.12 104 THR A C 1
ATOM 889 O O . THR A 1 104 ? -10.943 -6.986 18.092 1.00 95.12 104 THR A O 1
ATOM 892 N N . TYR A 1 105 ? -9.464 -6.772 16.415 1.00 92.12 105 TYR A N 1
ATOM 893 C CA . TYR A 1 105 ? -8.338 -6.408 17.280 1.00 92.12 105 TYR A CA 1
ATOM 894 C C . TYR A 1 105 ? -7.713 -5.065 16.907 1.00 92.12 105 TYR A C 1
ATOM 896 O O . TYR A 1 105 ? -7.735 -4.132 17.712 1.00 92.12 105 TYR A O 1
ATOM 904 N N . THR A 1 106 ? -7.147 -4.956 15.704 1.00 94.50 106 THR A N 1
ATOM 905 C CA . THR A 1 106 ? -6.315 -3.818 15.276 1.00 94.50 106 THR A CA 1
ATOM 906 C C . THR A 1 106 ? -7.058 -2.485 15.347 1.00 94.50 106 THR A C 1
ATOM 908 O O . THR A 1 106 ? -6.503 -1.506 15.847 1.00 94.50 106 THR A O 1
ATOM 911 N N . GLU A 1 107 ? -8.323 -2.440 14.926 1.00 96.06 107 GLU A N 1
ATOM 912 C CA . GLU A 1 107 ? -9.124 -1.213 14.899 1.00 96.06 107 GLU A CA 1
ATOM 913 C C . GLU A 1 107 ? -9.232 -0.567 16.289 1.00 96.06 107 GLU A C 1
ATOM 915 O O . GLU A 1 107 ? -9.018 0.638 16.439 1.00 96.06 107 GLU A O 1
ATOM 920 N N . SER A 1 108 ? -9.486 -1.368 17.327 1.00 94.12 108 SER A N 1
ATOM 921 C CA . SER A 1 108 ? -9.596 -0.882 18.709 1.00 94.12 108 SER A CA 1
ATOM 922 C C . SER A 1 108 ? -8.292 -0.250 19.205 1.00 94.12 108 SER A C 1
ATOM 924 O O . SER A 1 108 ? -8.320 0.774 19.892 1.00 94.12 108 SER A O 1
ATOM 926 N N . TYR A 1 109 ? -7.139 -0.814 18.833 1.00 92.75 109 TYR A N 1
ATOM 927 C CA . TYR A 1 109 ? -5.839 -0.230 19.176 1.00 92.75 109 TYR A CA 1
ATOM 928 C C . TYR A 1 109 ? -5.626 1.120 18.488 1.00 92.75 109 TYR A C 1
ATOM 930 O O . TYR A 1 109 ? -5.177 2.066 19.133 1.00 92.75 109 TYR A O 1
ATOM 938 N N . ILE A 1 110 ? -5.997 1.233 17.211 1.00 95.94 110 ILE A N 1
ATOM 939 C CA . ILE A 1 110 ? -5.873 2.482 16.448 1.00 95.94 110 ILE A CA 1
ATOM 940 C C . ILE A 1 110 ? -6.801 3.561 17.018 1.00 95.94 110 ILE A C 1
ATOM 942 O O . ILE A 1 110 ? -6.384 4.706 17.209 1.00 95.94 110 ILE A O 1
ATOM 946 N N . ARG A 1 111 ? -8.047 3.207 17.368 1.00 95.88 111 ARG A N 1
ATOM 947 C CA . ARG A 1 111 ? -9.002 4.138 18.000 1.00 95.88 111 ARG A CA 1
ATOM 948 C C . ARG A 1 111 ? -8.426 4.761 19.272 1.00 95.88 111 ARG A C 1
ATOM 950 O O . ARG A 1 111 ? -8.542 5.976 19.456 1.00 95.88 111 ARG A O 1
ATOM 957 N N . ASN A 1 112 ? -7.752 3.950 20.086 1.00 94.62 112 ASN A N 1
ATOM 958 C CA . ASN A 1 112 ? -7.169 4.349 21.369 1.00 94.62 112 ASN A CA 1
ATOM 959 C C . ASN A 1 112 ? -5.785 5.016 21.265 1.00 94.62 112 ASN A C 1
ATOM 961 O O . ASN A 1 112 ? -5.246 5.453 22.283 1.00 94.62 112 ASN A O 1
ATOM 965 N N . LYS A 1 113 ? -5.198 5.125 20.066 1.00 94.75 113 LYS A N 1
ATOM 966 C CA . LYS A 1 113 ? -3.926 5.830 19.855 1.00 94.75 113 LYS A CA 1
ATOM 967 C C . LYS A 1 113 ? -4.094 7.321 20.187 1.00 94.75 113 LYS A C 1
ATOM 969 O O . LYS A 1 113 ? -5.039 7.958 19.707 1.00 94.75 113 LYS A O 1
ATOM 974 N N . ILE A 1 114 ? -3.179 7.851 21.009 1.00 93.06 114 ILE A N 1
ATOM 975 C CA . ILE A 1 114 ? -3.189 9.247 21.491 1.00 93.06 114 ILE A CA 1
ATOM 976 C C . ILE A 1 114 ? -3.036 10.216 20.314 1.00 93.06 114 ILE A C 1
ATOM 978 O O . ILE A 1 114 ? -3.882 11.081 20.110 1.00 93.06 114 ILE A O 1
ATOM 982 N N . GLU A 1 115 ? -1.978 10.035 19.524 1.00 94.00 115 GLU A N 1
ATOM 983 C CA . GLU A 1 115 ? -1.713 10.814 18.317 1.00 94.00 115 GLU A CA 1
ATOM 984 C C . GLU A 1 115 ? -1.977 9.945 17.091 1.00 94.00 115 GLU A C 1
ATOM 986 O O . GLU A 1 115 ? -1.368 8.886 16.929 1.00 94.00 115 GLU A O 1
ATOM 991 N N . LYS A 1 116 ? -2.907 10.385 16.242 1.00 95.81 116 LYS A N 1
ATOM 992 C CA . LYS A 1 116 ? -3.305 9.671 15.028 1.00 95.81 116 LYS A CA 1
ATOM 993 C C . LYS A 1 116 ? -2.535 10.209 13.824 1.00 95.81 116 LYS A C 1
ATOM 995 O O . LYS A 1 116 ? -2.405 11.421 13.656 1.00 95.81 116 LYS A O 1
ATOM 1000 N N . SER A 1 117 ? -2.022 9.304 13.000 1.00 95.62 117 SER A N 1
ATOM 1001 C CA . SER A 1 117 ? -1.432 9.607 11.698 1.00 95.62 117 SER A CA 1
ATOM 1002 C C . SER A 1 117 ? -2.508 9.662 10.611 1.00 95.62 117 SER A C 1
ATOM 1004 O O . SER A 1 117 ? -3.662 9.288 10.833 1.00 95.62 117 SER A O 1
ATOM 1006 N N . PHE A 1 118 ? -2.130 10.087 9.402 1.00 97.06 118 PHE A N 1
ATOM 1007 C CA . PHE A 1 118 ? -3.017 10.008 8.239 1.00 97.06 118 PHE A CA 1
ATOM 1008 C C . PHE A 1 118 ? -3.544 8.583 8.016 1.00 97.06 118 PHE A C 1
ATOM 1010 O O . PHE A 1 118 ? -4.732 8.393 7.756 1.00 97.06 118 PHE A O 1
ATOM 1017 N N . ILE A 1 119 ? -2.667 7.581 8.143 1.00 97.38 119 ILE A N 1
ATOM 1018 C CA . ILE A 1 119 ? -3.030 6.175 7.950 1.00 97.38 119 ILE A CA 1
ATOM 1019 C C . ILE A 1 119 ? -4.071 5.760 8.990 1.00 97.38 119 ILE A C 1
ATOM 1021 O O . ILE A 1 119 ? -5.046 5.109 8.629 1.00 97.38 119 ILE A O 1
ATOM 1025 N N . ASP A 1 120 ? -3.940 6.195 10.245 1.00 97.50 120 ASP A N 1
ATOM 1026 C CA . ASP A 1 120 ? -4.954 5.919 11.265 1.00 97.50 120 ASP A CA 1
ATOM 1027 C C . ASP A 1 120 ? -6.317 6.519 10.889 1.00 97.50 120 ASP A C 1
ATOM 1029 O O . ASP A 1 120 ? -7.333 5.835 10.997 1.00 97.50 120 ASP A O 1
ATOM 1033 N N . TYR A 1 121 ? -6.360 7.764 10.398 1.00 97.56 121 TYR A N 1
ATOM 1034 C CA . TYR A 1 121 ? -7.610 8.388 9.938 1.00 97.56 121 TYR A CA 1
ATOM 1035 C C . TYR A 1 121 ? -8.228 7.643 8.752 1.00 97.56 121 TYR A C 1
ATOM 1037 O O . TYR A 1 121 ? -9.436 7.406 8.741 1.00 97.56 121 TYR A O 1
ATOM 1045 N N . PHE A 1 122 ? -7.408 7.211 7.791 1.00 97.88 122 PHE A N 1
ATOM 1046 C CA . PHE A 1 122 ? -7.851 6.368 6.679 1.00 97.88 122 PHE A CA 1
ATOM 1047 C C . PHE A 1 122 ? -8.451 5.046 7.176 1.00 97.88 122 PHE A C 1
ATOM 1049 O O . PHE A 1 122 ? -9.563 4.677 6.793 1.00 97.88 122 PHE A O 1
ATOM 1056 N N . LEU A 1 123 ? -7.745 4.355 8.072 1.00 97.25 123 LEU A N 1
ATOM 1057 C CA . LEU A 1 123 ? -8.145 3.061 8.622 1.00 97.25 123 LEU A CA 1
ATOM 1058 C C . LEU A 1 123 ? -9.430 3.144 9.454 1.00 97.25 123 LEU A C 1
ATOM 1060 O O . LEU A 1 123 ? -10.277 2.255 9.370 1.00 97.25 123 LEU A O 1
ATOM 1064 N N . LEU A 1 124 ? -9.605 4.231 10.207 1.00 96.56 124 LEU A N 1
ATOM 1065 C CA . LEU A 1 124 ? -10.826 4.523 10.963 1.00 96.56 124 LEU A CA 1
ATOM 1066 C C . LEU A 1 124 ? -11.954 5.113 10.106 1.00 96.56 124 LEU A C 1
ATOM 1068 O O . LEU A 1 124 ? -13.058 5.301 10.621 1.00 96.56 124 LEU A O 1
ATOM 1072 N N . LYS A 1 125 ? -11.693 5.382 8.819 1.00 96.38 125 LYS A N 1
ATOM 1073 C CA . LYS A 1 125 ? -12.617 6.024 7.872 1.00 96.38 125 LYS A CA 1
ATOM 1074 C C . LYS A 1 125 ? -13.131 7.379 8.381 1.00 96.38 125 LYS A C 1
ATOM 1076 O O . LYS A 1 125 ? -14.307 7.701 8.213 1.00 96.38 125 LYS A O 1
ATOM 1081 N N . ASP A 1 126 ? -12.253 8.159 9.007 1.00 96.62 126 ASP A N 1
ATOM 1082 C CA . ASP A 1 126 ? -12.558 9.479 9.568 1.00 96.62 126 ASP A CA 1
ATOM 1083 C C . ASP A 1 126 ? -12.752 10.520 8.449 1.00 96.62 126 ASP A C 1
ATOM 1085 O O . ASP A 1 126 ? -11.793 11.095 7.930 1.00 96.62 126 ASP A O 1
ATOM 1089 N N . ASP A 1 127 ? -14.009 10.730 8.049 1.00 95.38 127 ASP A N 1
ATOM 1090 C CA . ASP A 1 127 ? -14.386 11.604 6.928 1.00 95.38 127 ASP A CA 1
ATOM 1091 C C . ASP A 1 127 ? -13.959 13.062 7.133 1.00 95.38 127 ASP A C 1
ATOM 1093 O O . ASP A 1 127 ? -13.533 13.712 6.179 1.00 95.38 127 ASP A O 1
ATOM 1097 N N . GLU A 1 128 ? -14.014 13.575 8.364 1.00 94.75 128 GLU A N 1
ATOM 1098 C CA . GLU A 1 128 ? -13.647 14.963 8.657 1.00 94.75 128 GLU A CA 1
ATOM 1099 C C . GLU A 1 128 ? -12.152 15.187 8.414 1.00 94.75 128 GLU A C 1
ATOM 1101 O O . GLU A 1 128 ? -11.759 16.096 7.671 1.00 94.75 128 GLU A O 1
ATOM 1106 N N . MET A 1 129 ? -11.314 14.312 8.972 1.00 95.94 129 MET A N 1
ATOM 1107 C CA . MET A 1 129 ? -9.866 14.410 8.805 1.00 95.94 129 MET A CA 1
ATOM 1108 C C . MET A 1 129 ? -9.439 14.120 7.365 1.00 95.94 129 MET A C 1
ATOM 1110 O O . MET A 1 129 ? -8.574 14.813 6.827 1.00 95.94 129 MET A O 1
ATOM 1114 N N . LEU A 1 130 ? -10.067 13.160 6.686 1.00 96.19 130 LEU A N 1
ATOM 1115 C CA . LEU A 1 130 ? -9.741 12.851 5.290 1.00 96.19 130 LEU A CA 1
ATOM 1116 C C . LEU A 1 130 ? -10.131 13.997 4.348 1.00 96.19 130 LEU A C 1
ATOM 1118 O O . LEU A 1 130 ? -9.344 14.358 3.470 1.00 96.19 130 LEU A O 1
ATOM 1122 N N . LYS A 1 131 ? -11.263 14.669 4.580 1.00 93.88 131 LYS A N 1
ATOM 1123 C CA . LYS A 1 131 ? -11.627 15.905 3.862 1.00 93.88 131 LYS A CA 1
ATOM 1124 C C . LYS A 1 131 ? -10.664 17.051 4.130 1.00 93.88 131 LYS A C 1
ATOM 1126 O O . LYS A 1 131 ? -10.305 17.768 3.196 1.00 93.88 131 LYS A O 1
ATOM 1131 N N . TYR A 1 132 ? -10.187 17.199 5.364 1.00 93.88 132 TYR A N 1
ATOM 1132 C CA . TYR A 1 132 ? -9.155 18.184 5.688 1.00 93.88 132 TYR A CA 1
ATOM 1133 C C . TYR A 1 132 ? -7.885 17.977 4.842 1.00 93.88 132 TYR A C 1
ATOM 1135 O O . TYR A 1 132 ? -7.372 18.927 4.235 1.00 93.88 132 TYR A O 1
ATOM 1143 N N . TYR A 1 133 ? -7.421 16.729 4.729 1.00 94.19 133 TYR A N 1
ATOM 1144 C CA . TYR A 1 133 ? -6.272 16.368 3.894 1.00 94.19 133 TYR A CA 1
ATOM 1145 C C . TYR A 1 133 ? -6.547 16.434 2.383 1.00 94.19 133 TYR A C 1
ATOM 1147 O O . TYR A 1 133 ? -5.611 16.657 1.615 1.00 94.19 133 TYR A O 1
ATOM 1155 N N . GLY A 1 134 ? -7.810 16.314 1.961 1.00 89.56 134 GLY A N 1
ATOM 1156 C CA . GLY A 1 134 ? -8.270 16.473 0.573 1.00 89.56 134 GLY A CA 1
ATOM 1157 C C . GLY A 1 134 ? -8.091 17.872 -0.013 1.00 89.56 134 GLY A C 1
ATOM 1158 O O . GLY A 1 134 ? -8.109 18.038 -1.230 1.00 89.56 134 GLY A O 1
ATOM 1159 N N . SER A 1 135 ? -7.870 18.892 0.819 1.00 87.81 135 SER A N 1
ATOM 1160 C CA . SER A 1 135 ? -7.604 20.243 0.323 1.00 87.81 135 SER A CA 1
ATOM 1161 C C . SER A 1 135 ? -6.263 20.331 -0.428 1.00 87.81 135 SER A C 1
ATOM 1163 O O . SER A 1 135 ? -5.260 19.740 -0.024 1.00 87.81 135 SER A O 1
ATOM 1165 N N . MET A 1 136 ? -6.208 21.135 -1.501 1.00 81.50 136 MET A N 1
ATOM 1166 C CA . MET A 1 136 ? -5.027 21.255 -2.385 1.00 81.50 136 MET A CA 1
ATOM 1167 C C . MET A 1 136 ? -3.724 21.631 -1.660 1.00 81.50 136 MET A C 1
ATOM 1169 O O . MET A 1 136 ? -2.636 21.316 -2.130 1.00 81.50 136 MET A O 1
ATOM 1173 N N . GLN A 1 137 ? -3.822 22.316 -0.523 1.00 85.44 137 GLN A N 1
ATOM 1174 C CA . GLN A 1 137 ? -2.667 22.698 0.291 1.00 85.44 137 GLN A CA 1
ATOM 1175 C C . GLN A 1 137 ? -2.219 21.572 1.223 1.00 85.44 137 GLN A C 1
ATOM 1177 O O . GLN A 1 137 ? -1.047 21.497 1.577 1.00 85.44 137 GLN A O 1
ATOM 1182 N N . LYS A 1 138 ? -3.148 20.725 1.679 1.00 91.69 138 LYS A N 1
ATOM 1183 C CA . LYS A 1 138 ? -2.845 19.688 2.666 1.00 91.69 138 LYS A CA 1
ATOM 1184 C C . LYS A 1 138 ? -2.345 18.411 2.024 1.00 91.69 138 LYS A C 1
ATOM 1186 O O . LYS A 1 138 ? -1.445 17.780 2.575 1.00 91.69 138 LYS A O 1
ATOM 1191 N N . ILE A 1 139 ? -2.830 18.102 0.827 1.00 91.38 139 ILE A N 1
ATOM 1192 C CA . ILE A 1 139 ? -2.380 16.937 0.069 1.00 91.38 139 ILE A CA 1
ATOM 1193 C C . ILE A 1 139 ? -0.880 16.969 -0.259 1.00 91.38 139 ILE A C 1
ATOM 1195 O O . ILE A 1 139 ? -0.248 15.918 -0.336 1.00 91.38 139 ILE A O 1
ATOM 1199 N N . SER A 1 140 ? -0.268 18.151 -0.392 1.00 89.44 140 SER A N 1
ATOM 1200 C CA . SER A 1 140 ? 1.178 18.262 -0.629 1.00 89.44 140 SER A CA 1
ATOM 1201 C C . SER A 1 140 ? 2.036 17.874 0.579 1.00 89.44 140 SER A C 1
ATOM 1203 O O . SER A 1 140 ? 3.234 17.665 0.415 1.00 89.44 140 SER A O 1
ATOM 1205 N N . TYR A 1 141 ? 1.458 17.793 1.785 1.00 91.81 141 TYR A N 1
ATOM 1206 C CA . TYR A 1 141 ? 2.159 17.272 2.967 1.00 91.81 141 TYR A CA 1
ATOM 1207 C C . TYR A 1 141 ? 2.112 15.747 3.062 1.00 91.81 141 TYR A C 1
ATOM 1209 O O . TYR A 1 141 ? 2.851 15.175 3.859 1.00 91.81 141 TYR A O 1
ATOM 1217 N N . LEU A 1 142 ? 1.247 15.101 2.277 1.00 94.81 142 LEU A N 1
ATOM 1218 C CA . LEU A 1 142 ? 1.112 13.654 2.262 1.00 94.81 142 LEU A CA 1
ATOM 1219 C C . LEU A 1 142 ? 2.187 13.019 1.386 1.00 94.81 142 LEU A C 1
ATOM 1221 O O . LEU A 1 142 ? 2.534 13.535 0.319 1.00 94.81 142 LEU A O 1
ATOM 1225 N N . ASN A 1 143 ? 2.679 11.862 1.812 1.00 93.88 143 ASN A N 1
ATOM 1226 C CA . ASN A 1 143 ? 3.548 11.044 0.977 1.00 93.88 143 ASN A CA 1
ATOM 1227 C C . ASN A 1 143 ? 2.745 10.321 -0.126 1.00 93.88 143 ASN A C 1
ATOM 1229 O O . ASN A 1 143 ? 1.518 10.275 -0.101 1.00 93.88 143 ASN A O 1
ATOM 1233 N N . ALA A 1 144 ? 3.435 9.722 -1.101 1.00 92.38 144 ALA A N 1
ATOM 1234 C CA . ALA A 1 144 ? 2.782 9.084 -2.248 1.00 92.38 144 ALA A CA 1
ATOM 1235 C C . ALA A 1 144 ? 1.804 7.951 -1.865 1.00 92.38 144 ALA A C 1
ATOM 1237 O O . ALA A 1 144 ? 0.785 7.775 -2.534 1.00 92.38 144 ALA A O 1
ATOM 1238 N N . LEU A 1 145 ? 2.088 7.197 -0.794 1.00 94.94 145 LEU A N 1
ATOM 1239 C CA . LEU A 1 145 ? 1.182 6.166 -0.281 1.00 94.94 145 LEU A CA 1
ATOM 1240 C C . LEU A 1 145 ? -0.073 6.810 0.316 1.00 94.94 145 LEU A C 1
ATOM 1242 O O . LEU A 1 145 ? -1.180 6.417 -0.029 1.00 94.94 145 LEU A O 1
ATOM 1246 N N . GLU A 1 146 ? 0.087 7.819 1.168 1.00 96.75 146 GLU A N 1
ATOM 1247 C CA . GLU A 1 146 ? -1.026 8.543 1.795 1.00 96.75 146 GLU A CA 1
ATOM 1248 C C . GLU A 1 146 ? -1.910 9.246 0.755 1.00 96.75 146 GLU A C 1
ATOM 1250 O O . GLU A 1 146 ? -3.134 9.181 0.835 1.00 96.75 146 GLU A O 1
ATOM 1255 N N . GLN A 1 147 ? -1.311 9.841 -0.280 1.00 95.62 147 GLN A N 1
ATOM 1256 C CA . GLN A 1 147 ? -2.039 10.418 -1.415 1.00 95.62 147 GLN A CA 1
ATOM 1257 C C . GLN A 1 147 ? -2.857 9.359 -2.166 1.00 95.62 147 GLN A C 1
ATOM 1259 O O . GLN A 1 147 ? -4.016 9.601 -2.500 1.00 95.62 147 GLN A O 1
ATOM 1264 N N . ALA A 1 148 ? -2.286 8.174 -2.407 1.00 95.25 148 ALA A N 1
ATOM 1265 C CA . ALA A 1 148 ? -3.006 7.072 -3.041 1.00 95.25 148 ALA A CA 1
ATOM 1266 C C . ALA A 1 148 ? -4.159 6.561 -2.161 1.00 95.25 148 ALA A C 1
ATOM 1268 O O . ALA A 1 148 ? -5.260 6.337 -2.660 1.00 95.25 148 ALA A O 1
ATOM 1269 N N . LEU A 1 149 ? -3.939 6.435 -0.849 1.00 97.06 149 LEU A N 1
ATOM 1270 C CA . LEU A 1 149 ? -4.981 6.067 0.112 1.00 97.06 149 LEU A CA 1
ATOM 1271 C C . LEU A 1 149 ? -6.107 7.104 0.159 1.00 97.06 149 LEU A C 1
ATOM 1273 O O . LEU A 1 149 ? -7.274 6.732 0.236 1.00 97.06 149 LEU A O 1
ATOM 1277 N N . LEU A 1 150 ? -5.785 8.392 0.048 1.00 96.81 150 LEU A N 1
ATOM 1278 C CA . LEU A 1 150 ? -6.787 9.452 -0.016 1.00 96.81 150 LEU A CA 1
ATOM 1279 C C . LEU A 1 150 ? -7.682 9.320 -1.256 1.00 96.81 150 LEU A C 1
ATOM 1281 O O . LEU A 1 150 ? -8.901 9.444 -1.154 1.00 96.81 150 LEU A O 1
ATOM 1285 N N . VAL A 1 151 ? -7.093 9.005 -2.415 1.00 96.38 151 VAL A N 1
ATOM 1286 C CA . VAL A 1 151 ? -7.853 8.711 -3.642 1.00 96.38 151 VAL A CA 1
ATOM 1287 C C . VAL A 1 151 ? -8.748 7.489 -3.448 1.00 96.38 151 VAL A C 1
ATOM 1289 O O . VAL A 1 151 ? -9.929 7.555 -3.784 1.00 96.38 151 VAL A O 1
ATOM 1292 N N . ILE A 1 152 ? -8.213 6.400 -2.884 1.00 96.12 152 ILE A N 1
ATOM 1293 C CA . ILE A 1 152 ? -8.978 5.177 -2.591 1.00 96.12 152 ILE A CA 1
ATOM 1294 C C . ILE A 1 152 ? -10.159 5.498 -1.675 1.00 96.12 152 ILE A C 1
ATOM 1296 O O . ILE A 1 152 ? -11.275 5.054 -1.933 1.00 96.12 152 ILE A O 1
ATOM 1300 N N . TYR A 1 153 ? -9.948 6.310 -0.639 1.00 96.88 153 TYR A N 1
ATOM 1301 C CA . TYR A 1 153 ? -11.017 6.705 0.266 1.00 96.88 153 TYR A CA 1
ATOM 1302 C C . TYR A 1 153 ? -12.155 7.416 -0.471 1.00 96.88 153 TYR A C 1
ATOM 1304 O O . TYR A 1 153 ? -13.304 6.983 -0.378 1.00 96.88 153 TYR A O 1
ATOM 1312 N N . PHE A 1 154 ? -11.849 8.467 -1.236 1.00 96.31 154 PHE A N 1
ATOM 1313 C CA . PHE A 1 154 ? -12.882 9.222 -1.944 1.00 96.31 154 PHE A CA 1
ATOM 1314 C C . PHE A 1 154 ? -13.560 8.410 -3.050 1.00 96.31 154 PHE A C 1
ATOM 1316 O O . PHE A 1 154 ? -14.774 8.502 -3.220 1.00 96.31 154 PHE A O 1
ATOM 1323 N N . ALA A 1 155 ? -12.812 7.585 -3.782 1.00 95.94 155 ALA A N 1
ATOM 1324 C CA . ALA A 1 155 ? -13.360 6.797 -4.881 1.00 95.94 155 ALA A CA 1
ATOM 1325 C C . ALA A 1 155 ? -14.189 5.598 -4.397 1.00 95.94 155 ALA A C 1
ATOM 1327 O O . ALA A 1 155 ? -15.280 5.361 -4.911 1.00 95.94 155 ALA A O 1
ATOM 1328 N N . GLU A 1 156 ? -13.686 4.838 -3.424 1.00 93.88 156 GLU A N 1
ATOM 1329 C CA . GLU A 1 156 ? -14.226 3.516 -3.083 1.00 93.88 156 GLU A CA 1
ATOM 1330 C C . GLU A 1 156 ? -14.975 3.491 -1.747 1.00 93.88 156 GLU A C 1
ATOM 1332 O O . GLU A 1 156 ? -15.915 2.713 -1.594 1.00 93.88 156 GLU A O 1
ATOM 1337 N N . ILE A 1 157 ? -14.589 4.330 -0.778 1.00 91.38 157 ILE A N 1
ATOM 1338 C CA . ILE A 1 157 ? -15.134 4.276 0.589 1.00 91.38 157 ILE A CA 1
ATOM 1339 C C . ILE A 1 157 ? -16.254 5.301 0.783 1.00 91.38 157 ILE A C 1
ATOM 1341 O O . ILE A 1 157 ? -17.332 4.942 1.255 1.00 91.38 157 ILE A O 1
ATOM 1345 N N . SER A 1 158 ? -16.026 6.567 0.423 1.00 93.12 158 SER A N 1
ATOM 1346 C CA . SER A 1 158 ? -17.013 7.644 0.589 1.00 93.12 158 SER A CA 1
ATOM 1347 C C . SER A 1 158 ? -17.840 7.928 -0.671 1.00 93.12 158 SER A C 1
ATOM 1349 O O . SER A 1 158 ? -18.803 8.692 -0.606 1.00 93.12 158 SER A O 1
ATOM 1351 N N . ASN A 1 159 ? -17.506 7.284 -1.800 1.00 92.50 159 ASN A N 1
ATOM 1352 C CA . ASN A 1 159 ? -18.191 7.404 -3.094 1.00 92.50 159 ASN A CA 1
ATOM 1353 C C . ASN A 1 159 ? -18.288 8.858 -3.618 1.00 92.50 159 ASN A C 1
ATOM 1355 O O . ASN A 1 159 ? -19.238 9.247 -4.300 1.00 92.50 159 ASN A O 1
ATOM 1359 N N . GLN A 1 160 ? -17.284 9.670 -3.300 1.00 92.44 160 GLN A N 1
ATOM 1360 C CA . GLN A 1 160 ? -17.098 11.055 -3.731 1.00 92.44 160 GLN A CA 1
ATOM 1361 C C . GLN A 1 160 ? -16.150 11.090 -4.942 1.00 92.44 160 GLN A C 1
ATOM 1363 O O . GLN A 1 160 ? -15.007 11.542 -4.885 1.00 92.44 160 GLN A O 1
ATOM 1368 N N . MET A 1 161 ? -16.637 10.580 -6.077 1.00 94.12 161 MET A N 1
ATOM 1369 C CA . MET A 1 161 ? -15.832 10.413 -7.297 1.00 94.12 161 MET A CA 1
ATOM 1370 C C . MET A 1 161 ? -15.255 11.719 -7.856 1.00 94.12 161 MET A C 1
ATOM 1372 O O . MET A 1 161 ? -14.218 11.694 -8.515 1.00 94.12 161 MET A O 1
ATOM 1376 N N . GLU A 1 162 ? -15.925 12.849 -7.636 1.00 93.19 162 GLU A N 1
ATOM 1377 C CA . GLU A 1 162 ? -15.436 14.146 -8.109 1.00 93.19 162 GLU A CA 1
ATOM 1378 C C . GLU A 1 162 ? -14.192 14.588 -7.330 1.00 93.19 162 GLU A C 1
ATOM 1380 O O . GLU A 1 162 ? -13.184 14.945 -7.939 1.00 93.19 162 GLU A O 1
ATOM 1385 N N . ASP A 1 163 ? -14.212 14.450 -6.003 1.00 91.25 163 ASP A N 1
ATOM 1386 C CA . ASP A 1 163 ? -13.064 14.760 -5.145 1.00 91.25 163 ASP A CA 1
ATOM 1387 C C . ASP A 1 163 ? -11.871 13.852 -5.479 1.00 91.25 163 ASP A C 1
ATOM 1389 O O . ASP A 1 163 ? -10.742 14.322 -5.649 1.00 91.25 163 ASP A O 1
ATOM 1393 N N . ALA A 1 164 ? -12.125 12.559 -5.710 1.00 94.62 164 ALA A N 1
ATOM 1394 C CA . ALA A 1 164 ? -11.099 11.623 -6.165 1.00 94.62 164 ALA A CA 1
ATOM 1395 C C . ALA A 1 164 ? -10.465 12.055 -7.503 1.00 94.62 164 ALA A C 1
ATOM 1397 O O . ALA A 1 164 ? -9.239 12.059 -7.636 1.00 94.62 164 ALA A O 1
ATOM 1398 N N . LYS A 1 165 ? -11.271 12.460 -8.495 1.00 94.56 165 LYS A N 1
ATOM 1399 C CA . LYS A 1 165 ? -10.776 12.917 -9.808 1.00 94.56 165 LYS A CA 1
ATOM 1400 C C . LYS A 1 165 ? -9.949 14.192 -9.716 1.00 94.56 165 LYS A C 1
ATOM 1402 O O . LYS A 1 165 ? -8.950 14.315 -10.431 1.00 94.56 165 LYS A O 1
ATOM 1407 N N . GLN A 1 166 ? -10.346 15.132 -8.862 1.00 92.00 166 GLN A N 1
ATOM 1408 C CA . GLN A 1 166 ? -9.589 16.363 -8.641 1.00 92.00 166 GLN A CA 1
ATOM 1409 C C . GLN A 1 166 ? -8.208 16.055 -8.066 1.00 92.00 166 GLN A C 1
ATOM 1411 O O . GLN A 1 166 ? -7.202 16.557 -8.574 1.00 92.00 166 GLN A O 1
ATOM 1416 N N . ILE A 1 167 ? -8.149 15.165 -7.073 1.00 92.44 167 ILE A N 1
ATOM 1417 C CA . ILE A 1 167 ? -6.890 14.709 -6.486 1.00 92.44 167 ILE A CA 1
ATOM 1418 C C . ILE A 1 167 ? -6.022 14.005 -7.534 1.00 92.44 167 ILE A C 1
ATOM 1420 O O . ILE A 1 167 ? -4.855 14.356 -7.693 1.00 92.44 167 ILE A O 1
ATOM 1424 N N . VAL A 1 168 ? -6.577 13.060 -8.297 1.00 93.69 168 VAL A N 1
ATOM 1425 C CA . VAL A 1 168 ? -5.832 12.353 -9.354 1.00 93.69 168 VAL A CA 1
ATOM 1426 C C . VAL A 1 168 ? -5.266 13.334 -10.380 1.00 93.69 168 VAL A C 1
ATOM 1428 O O . VAL A 1 168 ? -4.080 13.272 -10.694 1.00 93.69 168 VAL A O 1
ATOM 1431 N N . SER A 1 169 ? -6.072 14.294 -10.839 1.00 92.62 169 SER A N 1
ATOM 1432 C CA . SER A 1 169 ? -5.629 15.320 -11.793 1.00 92.62 169 SER A CA 1
ATOM 1433 C C . SER A 1 169 ? -4.473 16.157 -11.236 1.00 92.62 169 SER A C 1
ATOM 1435 O O . SER A 1 169 ? -3.520 16.472 -11.952 1.00 92.62 169 SER A O 1
ATOM 1437 N N . TYR A 1 170 ? -4.525 16.506 -9.948 1.00 90.06 170 TYR A N 1
ATOM 1438 C CA . TYR A 1 170 ? -3.427 17.183 -9.261 1.00 90.06 170 TYR A CA 1
ATOM 1439 C C . TYR A 1 170 ? -2.149 16.325 -9.251 1.00 90.06 170 TYR A C 1
ATOM 1441 O O . TYR A 1 170 ? -1.089 16.807 -9.659 1.00 90.06 170 TYR A O 1
ATOM 1449 N N . LEU A 1 171 ? -2.248 15.048 -8.870 1.00 91.06 171 LEU A N 1
ATOM 1450 C CA . LEU A 1 171 ? -1.110 14.121 -8.819 1.00 91.06 171 LEU A CA 1
ATOM 1451 C C . LEU A 1 171 ? -0.488 13.878 -10.203 1.00 91.06 171 LEU A C 1
ATOM 1453 O O . LEU A 1 171 ? 0.736 13.859 -10.337 1.00 91.06 171 LEU A O 1
ATOM 1457 N N . GLU A 1 172 ? -1.302 13.743 -11.251 1.00 91.62 172 GLU A N 1
ATOM 1458 C CA . GLU A 1 172 ? -0.825 13.615 -12.633 1.00 91.62 172 GLU A CA 1
ATOM 1459 C C . GLU A 1 172 ? -0.040 14.850 -13.085 1.00 91.62 172 GLU A C 1
ATOM 1461 O O . GLU A 1 172 ? 1.008 14.728 -13.724 1.00 91.62 172 GLU A O 1
ATOM 1466 N N . ASN A 1 173 ? -0.519 16.047 -12.741 1.00 89.44 173 ASN A N 1
ATOM 1467 C CA . ASN A 1 173 ? 0.161 17.293 -13.083 1.00 89.44 173 ASN A CA 1
ATOM 1468 C C . ASN A 1 173 ? 1.499 17.444 -12.353 1.00 89.44 173 ASN A C 1
ATOM 1470 O O . ASN A 1 173 ? 2.466 17.895 -12.966 1.00 89.44 173 ASN A O 1
ATOM 1474 N N . MET A 1 174 ? 1.582 17.018 -11.091 1.00 86.06 174 MET A N 1
ATOM 1475 C CA . MET A 1 174 ? 2.849 16.962 -10.355 1.00 86.06 174 MET A CA 1
ATOM 1476 C C . MET A 1 174 ? 3.809 15.933 -10.963 1.00 86.06 174 MET A C 1
ATOM 1478 O O . MET A 1 174 ? 4.982 16.230 -11.182 1.00 86.06 174 MET A O 1
ATOM 1482 N N . ASN A 1 175 ? 3.317 14.751 -11.338 1.00 85.12 175 ASN A N 1
ATOM 1483 C CA . ASN A 1 175 ? 4.155 13.708 -11.931 1.00 85.12 175 ASN A CA 1
ATOM 1484 C C . ASN A 1 175 ? 4.700 14.062 -13.317 1.00 85.12 175 ASN A C 1
ATOM 1486 O O . ASN A 1 175 ? 5.821 13.673 -13.634 1.00 85.12 175 ASN A O 1
ATOM 1490 N N . LYS A 1 176 ? 3.975 14.843 -14.126 1.00 86.25 176 LYS A N 1
ATOM 1491 C CA . LYS A 1 176 ? 4.489 15.358 -15.412 1.00 86.25 176 LYS A CA 1
ATOM 1492 C C . LYS A 1 176 ? 5.746 16.220 -15.254 1.00 86.25 176 LYS A C 1
ATOM 1494 O O . LYS A 1 176 ? 6.501 16.362 -16.212 1.00 86.25 176 LYS A O 1
ATOM 1499 N N . GLN A 1 177 ? 5.963 16.801 -14.075 1.00 79.06 177 GLN A N 1
ATOM 1500 C CA . GLN A 1 177 ? 7.133 17.629 -13.776 1.00 79.06 177 GLN A CA 1
ATOM 1501 C C . GLN A 1 177 ? 8.324 16.807 -13.258 1.00 79.06 177 GLN A C 1
ATOM 1503 O O . GLN A 1 177 ? 9.445 17.313 -13.225 1.00 79.06 177 GLN A O 1
ATOM 1508 N N . ASN A 1 178 ? 8.113 15.541 -12.883 1.00 80.44 178 ASN A N 1
ATOM 1509 C CA . ASN A 1 178 ? 9.170 14.683 -12.362 1.00 80.44 178 ASN A CA 1
ATOM 1510 C C . ASN A 1 178 ? 10.064 14.157 -13.492 1.00 80.44 178 ASN A C 1
ATOM 1512 O O . ASN A 1 178 ? 9.617 13.477 -14.416 1.00 80.44 178 ASN A O 1
ATOM 1516 N N . ILE A 1 179 ? 11.366 14.431 -13.389 1.00 78.56 179 ILE A N 1
ATOM 1517 C CA . ILE A 1 179 ? 12.372 13.892 -14.307 1.00 78.56 179 ILE A CA 1
ATOM 1518 C C . ILE A 1 179 ? 12.706 12.464 -13.875 1.00 78.56 179 ILE A C 1
ATOM 1520 O O . ILE A 1 179 ? 13.247 12.238 -12.793 1.00 78.56 179 ILE A O 1
ATOM 1524 N N . ILE A 1 180 ? 12.412 11.492 -14.737 1.00 78.69 180 ILE A N 1
ATOM 1525 C CA . ILE A 1 180 ? 12.764 10.090 -14.498 1.00 78.69 180 ILE A CA 1
ATOM 1526 C C . ILE A 1 180 ? 14.247 9.882 -14.823 1.00 78.69 180 ILE A C 1
ATOM 1528 O O . ILE A 1 180 ? 14.677 10.087 -15.961 1.00 78.69 180 ILE A O 1
ATOM 1532 N N . ASP A 1 181 ? 15.026 9.408 -13.847 1.00 86.56 181 ASP A N 1
ATOM 1533 C CA . ASP A 1 181 ? 16.383 8.920 -14.100 1.00 86.56 181 ASP A CA 1
ATOM 1534 C C . ASP A 1 181 ? 16.321 7.630 -14.932 1.00 86.56 181 ASP A C 1
ATOM 1536 O O . ASP A 1 181 ? 16.097 6.525 -14.428 1.00 86.56 181 ASP A O 1
ATOM 1540 N N . GLN A 1 182 ? 16.535 7.780 -16.239 1.00 86.56 182 GLN A N 1
ATOM 1541 C CA . GLN A 1 182 ? 16.501 6.676 -17.195 1.00 86.56 182 GLN A CA 1
ATOM 1542 C C . GLN A 1 182 ? 17.565 5.608 -16.914 1.00 86.56 182 GLN A C 1
ATOM 1544 O O . GLN A 1 182 ? 17.329 4.428 -17.186 1.00 86.56 182 GLN A O 1
ATOM 1549 N N . LYS A 1 183 ? 18.734 5.982 -16.372 1.00 88.31 183 LYS A N 1
ATOM 1550 C CA . LYS A 1 183 ? 19.793 5.014 -16.045 1.00 88.31 183 LYS A CA 1
ATOM 1551 C C . LYS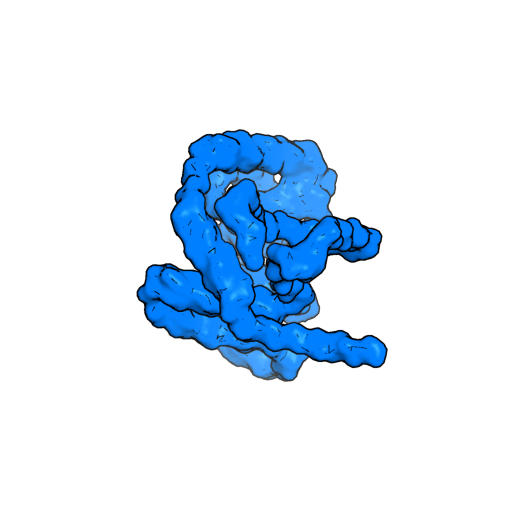 A 1 183 ? 19.376 4.171 -14.852 1.00 88.31 183 LYS A C 1
ATOM 1553 O O . LYS A 1 183 ? 19.538 2.950 -14.885 1.00 88.31 183 LYS A O 1
ATOM 1558 N N . LEU A 1 184 ? 18.817 4.812 -13.828 1.00 87.31 184 LEU A N 1
ATOM 1559 C CA . LEU A 1 184 ? 18.322 4.128 -12.641 1.00 87.31 184 LEU A CA 1
ATOM 1560 C C . LEU A 1 184 ? 17.141 3.214 -12.975 1.00 87.31 184 LEU A C 1
ATOM 1562 O O . LEU A 1 184 ? 17.145 2.051 -12.575 1.00 87.31 184 LEU A O 1
ATOM 1566 N N . PHE A 1 185 ? 16.191 3.701 -13.779 1.00 88.69 185 PHE A N 1
ATOM 1567 C CA . PHE A 1 185 ? 15.075 2.897 -14.276 1.00 88.69 185 PHE A CA 1
ATOM 1568 C C . PHE A 1 185 ? 15.569 1.662 -15.031 1.00 88.69 185 PHE A C 1
ATOM 1570 O O . PHE A 1 185 ? 15.162 0.547 -14.715 1.00 88.69 185 PHE A O 1
ATOM 1577 N N . LYS A 1 186 ? 16.502 1.839 -15.978 1.00 90.12 186 LYS A N 1
ATOM 1578 C CA . LYS A 1 186 ? 17.089 0.731 -16.744 1.00 90.12 186 LYS A CA 1
ATOM 1579 C C . LYS A 1 186 ? 17.735 -0.305 -15.825 1.00 90.12 186 LYS A C 1
ATOM 1581 O O . LYS A 1 186 ? 17.478 -1.494 -15.978 1.00 90.12 186 LYS A O 1
ATOM 1586 N N . LYS A 1 187 ? 18.529 0.151 -14.851 1.00 90.44 187 LYS A N 1
ATOM 1587 C CA . LYS A 1 187 ? 19.180 -0.717 -13.863 1.00 90.44 187 LYS A CA 1
ATOM 1588 C C . LYS A 1 187 ? 18.151 -1.530 -13.075 1.00 90.44 187 LYS A C 1
ATOM 1590 O O . LYS A 1 187 ? 18.300 -2.739 -12.978 1.00 90.44 187 LYS A O 1
ATOM 1595 N N . TYR A 1 188 ? 17.120 -0.890 -12.526 1.00 90.69 188 TYR A N 1
ATOM 1596 C CA . TYR A 1 188 ? 16.088 -1.590 -11.755 1.00 90.69 188 TYR A CA 1
ATOM 1597 C C . TYR A 1 188 ? 15.268 -2.548 -12.607 1.00 90.69 188 TYR A C 1
ATOM 1599 O O . TYR A 1 188 ? 15.003 -3.661 -12.165 1.00 90.69 188 TYR A O 1
ATOM 1607 N N . PHE A 1 189 ? 14.920 -2.156 -13.830 1.00 91.12 189 PHE A N 1
ATOM 1608 C CA . PHE A 1 189 ? 14.209 -3.026 -14.758 1.00 91.12 189 PHE A CA 1
ATOM 1609 C C . PHE A 1 189 ? 15.011 -4.297 -15.054 1.00 91.12 189 PHE A C 1
ATOM 1611 O O . PHE A 1 189 ? 14.496 -5.401 -14.896 1.00 91.12 189 PHE A O 1
ATOM 1618 N N . ASP A 1 190 ? 16.289 -4.147 -15.408 1.00 90.38 190 ASP A N 1
ATOM 1619 C CA . ASP A 1 190 ? 17.165 -5.278 -15.725 1.00 90.38 190 ASP A CA 1
ATOM 1620 C C . ASP A 1 190 ? 17.414 -6.158 -14.478 1.00 90.38 190 ASP A C 1
ATOM 1622 O O . ASP A 1 190 ? 17.449 -7.384 -14.586 1.00 90.38 190 ASP A O 1
ATOM 1626 N N . THR A 1 191 ? 17.492 -5.566 -13.274 1.00 91.06 191 THR A N 1
ATOM 1627 C CA . THR A 1 191 ? 17.523 -6.314 -12.001 1.00 91.06 191 THR A CA 1
ATOM 1628 C C . THR A 1 191 ? 16.270 -7.167 -11.814 1.00 91.06 191 THR A C 1
ATOM 1630 O O . THR A 1 191 ? 16.377 -8.345 -11.476 1.00 91.06 191 THR A O 1
ATOM 1633 N N . ILE A 1 192 ? 15.078 -6.596 -12.020 1.00 90.38 192 ILE A N 1
ATOM 1634 C CA . ILE A 1 192 ? 13.811 -7.327 -11.871 1.00 90.38 192 ILE A CA 1
ATOM 1635 C C . ILE A 1 192 ? 13.752 -8.468 -12.881 1.00 90.38 192 ILE A C 1
ATOM 1637 O O . ILE A 1 192 ? 13.406 -9.592 -12.513 1.00 90.38 192 ILE A O 1
ATOM 1641 N N . LEU A 1 193 ? 14.126 -8.204 -14.133 1.00 88.56 193 LEU A N 1
ATOM 1642 C CA . LEU A 1 193 ? 14.119 -9.189 -15.208 1.00 88.56 193 LEU A CA 1
ATOM 1643 C C . LEU A 1 193 ? 15.044 -10.372 -14.890 1.00 88.56 193 LEU A C 1
ATOM 1645 O O . LEU A 1 193 ? 14.610 -11.520 -14.977 1.00 88.56 193 LEU A O 1
ATOM 1649 N N . GLY A 1 194 ? 16.248 -10.100 -14.377 1.00 85.69 194 GLY A N 1
ATOM 1650 C CA . GLY A 1 194 ? 17.221 -11.117 -13.962 1.00 85.69 194 GLY A CA 1
ATOM 1651 C C . GLY A 1 194 ? 16.955 -11.790 -12.608 1.00 85.69 194 GLY A C 1
ATOM 1652 O O . GLY A 1 194 ? 17.609 -12.784 -12.291 1.00 85.69 194 GLY A O 1
ATOM 1653 N N . ALA A 1 195 ? 16.019 -11.286 -11.793 1.00 84.75 195 ALA A N 1
ATOM 1654 C CA . ALA A 1 195 ? 15.701 -11.876 -10.490 1.00 84.75 195 ALA A CA 1
ATOM 1655 C C . ALA A 1 195 ? 15.258 -13.346 -10.624 1.00 84.75 195 ALA A C 1
ATOM 1657 O O . ALA A 1 195 ? 14.529 -13.706 -11.543 1.00 84.75 195 ALA A O 1
ATOM 1658 N N . LYS A 1 196 ? 15.620 -14.225 -9.693 1.00 75.62 196 LYS A N 1
ATOM 1659 C CA . LYS A 1 196 ? 15.054 -15.582 -9.688 1.00 75.62 196 LYS A CA 1
ATOM 1660 C C . LYS A 1 196 ? 13.696 -15.548 -9.004 1.00 75.62 196 LYS A C 1
ATOM 1662 O O . LYS A 1 196 ? 13.603 -15.686 -7.791 1.00 75.62 196 LYS A O 1
ATOM 1667 N N . ILE A 1 197 ? 12.662 -15.295 -9.792 1.00 70.88 197 ILE A N 1
ATOM 1668 C CA . ILE A 1 197 ? 11.281 -15.524 -9.386 1.00 70.88 197 ILE A CA 1
ATOM 1669 C C . ILE A 1 197 ? 10.958 -16.873 -9.998 1.00 70.88 197 ILE A C 1
ATOM 1671 O O . ILE A 1 197 ? 10.949 -16.976 -11.223 1.00 70.88 197 ILE A O 1
ATOM 1675 N N . GLU A 1 198 ? 10.841 -17.913 -9.178 1.00 58.94 198 GLU A N 1
ATOM 1676 C CA . GLU A 1 198 ? 10.412 -19.215 -9.680 1.00 58.94 198 GLU A CA 1
ATOM 1677 C C . GLU A 1 198 ? 9.066 -18.998 -10.382 1.00 58.94 198 GLU A C 1
ATOM 1679 O O . GLU A 1 198 ? 8.111 -18.488 -9.791 1.00 58.94 198 GLU A O 1
ATOM 1684 N N . ALA A 1 199 ? 9.047 -19.248 -11.692 1.00 44.06 199 ALA A N 1
ATOM 1685 C CA . ALA A 1 199 ? 7.800 -19.381 -12.407 1.00 44.06 199 ALA A CA 1
ATOM 1686 C C . ALA A 1 199 ? 7.168 -20.649 -11.851 1.00 44.06 199 ALA A C 1
ATOM 1688 O O . ALA A 1 199 ? 7.817 -21.697 -11.848 1.00 44.06 199 ALA A O 1
ATOM 1689 N N . ASP A 1 200 ? 5.937 -20.549 -11.361 1.00 42.31 200 ASP A N 1
ATOM 1690 C CA . ASP A 1 200 ? 5.101 -21.730 -11.257 1.00 42.31 200 ASP A CA 1
ATOM 1691 C C . ASP A 1 200 ? 5.186 -22.414 -12.624 1.00 42.31 200 ASP A C 1
ATOM 1693 O O . ASP A 1 200 ? 4.861 -21.807 -13.648 1.00 42.31 200 ASP A O 1
ATOM 1697 N N . GLU A 1 201 ? 5.746 -23.624 -12.659 1.00 34.94 201 GLU A N 1
ATOM 1698 C CA . GLU A 1 201 ? 5.639 -24.484 -13.824 1.00 34.94 201 GLU A CA 1
ATOM 1699 C C . GLU A 1 201 ? 4.138 -24.660 -14.058 1.00 34.94 201 GLU A C 1
ATOM 1701 O O . GLU A 1 201 ? 3.475 -25.435 -13.362 1.00 34.94 201 GLU A O 1
ATOM 1706 N N . GLU A 1 202 ? 3.577 -23.896 -14.996 1.00 34.91 202 GLU A N 1
ATOM 1707 C CA . GLU A 1 202 ? 2.276 -24.205 -15.562 1.00 34.91 202 GLU A CA 1
ATOM 1708 C C . GLU A 1 202 ? 2.412 -25.604 -16.162 1.00 34.91 202 GLU A C 1
ATOM 1710 O O . GLU A 1 202 ? 2.966 -25.805 -17.244 1.00 34.91 202 GLU A O 1
ATOM 1715 N N . LYS A 1 203 ? 1.947 -26.601 -15.406 1.00 30.30 203 LYS A N 1
ATOM 1716 C CA . LYS A 1 203 ? 1.562 -27.890 -15.959 1.00 30.30 203 LYS A CA 1
ATOM 1717 C C . LYS A 1 203 ? 0.454 -27.602 -16.967 1.00 30.30 203 LYS A C 1
ATOM 1719 O O . LYS A 1 203 ? -0.693 -27.396 -16.575 1.00 30.30 203 LYS A O 1
ATOM 1724 N N . ILE A 1 204 ? 0.858 -27.523 -18.233 1.00 32.31 204 ILE A N 1
ATOM 1725 C CA . ILE A 1 204 ? -0.006 -27.632 -19.411 1.00 32.31 204 ILE A CA 1
ATOM 1726 C C . ILE A 1 204 ? -0.788 -28.945 -19.324 1.00 32.31 204 ILE A C 1
ATOM 1728 O O . ILE A 1 204 ? -0.169 -29.972 -18.951 1.00 32.31 204 ILE A O 1
#

Organism: NCBI:txid65129

Radius of gyration: 20.83 Å; chains: 1; bounding box: 44×51×62 Å

Secondary structure (DSSP, 8-state):
--TT---PPP-------TT-----S-TTT-------SHHHHHHHHHHHHHHHT-HHHHHHHHTTGGGTTGGGS-HHHHHHHHHHH-SHHHHHHHHHH-HHHIIIIIHHHHHT-SS--HHHHHHTT-HHHHHHHHSTTTGGGS-HHHHHHHHHIIIIIS--HHHHHHHHHHHHHHHTTPPP-HHHHHHHHHHHHHS---------

Sequence (204 aa):
MQKDKFYSIYRNSSNVQKNVTIQVQDLTSTEIKLIDSLDKMFIILKELIKAKGDNMEYKKLQNWEFLVKWYQQSSEQKHKLYDKHQCDELNLFIYFKDSAFFETYTESYIRNKIEKSFIDYFLLKDDEMLKYYGSMQKISYLNALEQALLVIYFAEISNQMEDAKQIVSYLENMNKQNIIDQKLFKKYFDTILGAKIEADEEKI

pLDDT: mean 87.58, std 12.63, range [30.3, 97.88]